Protein AF-0000000080326907 (afdb_homodimer)

pLDDT: mean 96.95, std 3.46, range [77.69, 98.94]

Nearest PDB structures (foldseek):
  8es5-assembly1_B  TM=8.883E-01  e=3.184E-07  Pseudomonas aeruginosa PA14
  3pu2-assembly8_H  TM=7.107E-01  e=4.747E-05  Cereibacter sphaeroides 2.4.1
  3pu2-assembly4_D  TM=6.943E-01  e=6.025E-05  Cereibacter sphaeroides 2.4.1
  2lgh-assembly1_A  TM=6.548E-01  e=5.676E-05  Aeromonas hydrophila subsp. hydrophila ATCC 7966
  2l8o-assembly1_A  TM=6.438E-01  e=2.616E-05  Cytophaga hutchinsonii ATCC 33406

Sequence (328 aa):
MKNFDWTGFKKKIAVKAPPATIYAAWTKAEELEKWFLAEVKFLDQNNNLISKQAPAATGYSYEWKWYIYEDIMPGKITDANGKDFFQFTFEGECVVDVKLTMKGDYTVVELTQQNIPTDDNSKQFIRLGCASGWSFYLVNLKSVYEGGLDLRNKDEQLQLMINNMKNFDWTGFKKKIAVKAPPATIYAAWTKAEELEKWFLAEVKFLDQNNNLISKQAPAATGYSYEWKWYIYEDIMPGKITDANGKDFFQFTFEGECVVDVKLTMKGDYTVVELTQQNIPTDDNSKQFIRLGCASGWSFYLVNLKSVYEGGLDLRNKDEQLQLMINN

Radius of gyration: 20.57 Å; Cα contacts (8 Å, |Δi|>4): 738; chains: 2; bounding box: 41×60×44 Å

Solvent-accessible surface area (backbone atoms only — not comparable to full-atom values): 17203 Å² total; per-residue (Å²): 101,93,90,61,69,57,38,45,52,75,47,33,45,73,26,67,45,56,52,66,59,56,41,40,37,74,32,12,33,60,43,28,38,60,43,73,30,63,41,59,44,43,21,42,85,84,66,43,77,53,59,46,83,44,65,60,42,56,60,16,34,35,42,38,28,44,73,88,44,89,63,71,44,73,42,37,28,72,38,42,74,85,56,44,42,41,27,29,46,42,89,77,77,14,39,36,40,39,39,54,42,80,54,91,74,22,20,34,41,37,37,34,42,33,64,41,54,78,50,50,66,34,36,53,57,43,48,50,36,44,52,50,47,51,52,43,39,53,51,27,41,35,36,32,68,66,71,64,47,68,71,63,54,73,58,81,86,50,72,90,39,68,45,99,98,92,90,60,66,54,38,45,53,78,48,33,46,73,26,68,44,56,52,64,59,55,41,40,36,73,33,12,33,62,44,27,39,60,44,72,30,63,40,57,44,42,20,41,85,86,66,42,78,52,59,45,84,44,66,61,43,55,61,17,33,34,43,38,28,45,72,87,45,89,63,71,46,73,42,36,29,72,37,41,74,85,57,44,43,41,29,29,46,42,89,78,78,14,39,36,40,39,37,54,44,81,54,91,74,22,19,33,42,37,38,35,40,33,64,40,55,79,49,50,65,35,36,53,57,41,48,50,36,44,52,50,46,50,52,44,39,53,51,26,41,35,34,32,69,67,71,63,48,69,70,64,56,71,56,80,85,52,74,89,39,67,44,97

Structure (mmCIF, N/CA/C/O backbone):
data_AF-0000000080326907-model_v1
#
loop_
_entity.id
_entity.type
_entity.pdbx_description
1 polymer 'Activator of Hsp90 ATPase homologue 1/2-like C-terminal domain-containing protein'
#
loop_
_atom_site.group_PDB
_atom_site.id
_atom_site.type_symbol
_atom_site.label_atom_id
_atom_site.label_alt_id
_atom_site.label_comp_id
_atom_site.label_asym_id
_atom_site.label_entity_id
_atom_site.label_seq_id
_atom_site.pdbx_PDB_ins_code
_atom_site.Cartn_x
_atom_site.Cartn_y
_atom_site.Cartn_z
_atom_site.occupancy
_atom_site.B_iso_or_equiv
_atom_site.auth_seq_id
_atom_site.auth_comp_id
_atom_site.auth_asym_id
_atom_site.auth_atom_id
_atom_site.pdbx_PDB_model_num
ATOM 1 N N . MET A 1 1 ? 23.391 2.479 1.037 1 84.44 1 MET A N 1
ATOM 2 C CA . MET A 1 1 ? 22.656 1.807 2.107 1 84.44 1 MET A CA 1
ATOM 3 C C . MET A 1 1 ? 23.297 0.466 2.445 1 84.44 1 MET A C 1
ATOM 5 O O . MET A 1 1 ? 23.062 -0.532 1.765 1 84.44 1 MET A O 1
ATOM 9 N N . LYS A 1 2 ? 24.203 0.389 3.389 1 77.69 2 LYS A N 1
ATOM 10 C CA . LYS A 1 2 ? 25.141 -0.701 3.643 1 77.69 2 LYS A CA 1
ATOM 11 C C . LYS A 1 2 ? 24.422 -1.962 4.094 1 77.69 2 LYS A C 1
ATOM 13 O O . LYS A 1 2 ? 24.781 -3.07 3.691 1 77.69 2 LYS A O 1
ATOM 18 N N . ASN A 1 3 ? 23.25 -1.964 4.812 1 88.06 3 ASN A N 1
ATOM 19 C CA . ASN A 1 3 ? 22.609 -3.152 5.355 1 88.06 3 ASN A CA 1
ATOM 20 C C . ASN A 1 3 ? 21.234 -3.377 4.734 1 88.06 3 ASN A C 1
ATOM 22 O O . ASN A 1 3 ? 20.406 -4.113 5.281 1 88.06 3 ASN A O 1
ATOM 26 N N . PHE A 1 4 ? 21.156 -2.875 3.525 1 95 4 PHE A N 1
ATOM 27 C CA . PHE A 1 4 ? 19.891 -3.035 2.822 1 95 4 PHE A CA 1
ATOM 28 C C . PHE A 1 4 ? 19.938 -4.219 1.863 1 95 4 PHE A C 1
ATOM 30 O O . PHE A 1 4 ? 20.859 -4.32 1.052 1 95 4 PHE A O 1
ATOM 37 N N . ASP A 1 5 ? 19.062 -5.172 1.957 1 97.31 5 ASP A N 1
ATOM 38 C CA . ASP A 1 5 ? 19.047 -6.352 1.098 1 97.31 5 ASP A CA 1
ATOM 39 C C . ASP A 1 5 ? 18.484 -6.02 -0.279 1 97.31 5 ASP A C 1
ATOM 41 O O . ASP A 1 5 ? 17.266 -5.848 -0.428 1 97.31 5 ASP A O 1
ATOM 45 N N . TRP A 1 6 ? 19.266 -6.023 -1.255 1 97.56 6 TRP A N 1
ATOM 46 C CA . TRP A 1 6 ? 18.859 -5.648 -2.605 1 97.56 6 TRP A CA 1
ATOM 47 C C . TRP A 1 6 ? 18.406 -6.875 -3.398 1 97.56 6 TRP A C 1
ATOM 49 O O . TRP A 1 6 ? 17.953 -6.754 -4.539 1 97.56 6 TRP A O 1
ATOM 59 N N . THR A 1 7 ? 18.484 -8.062 -2.775 1 98.19 7 THR A N 1
ATOM 60 C CA . THR A 1 7 ? 18.266 -9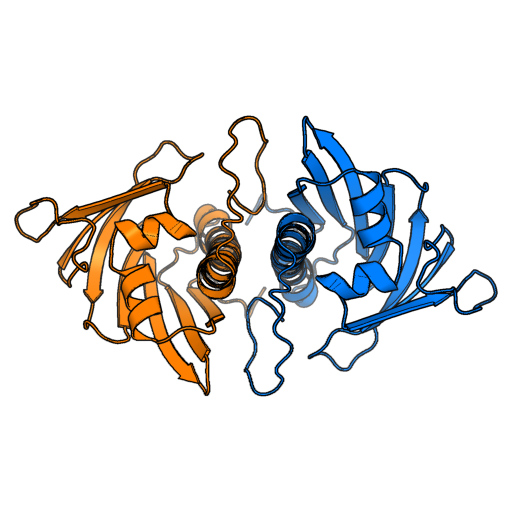.281 -3.547 1 98.19 7 THR A CA 1
ATOM 61 C C . THR A 1 7 ? 16.922 -9.914 -3.189 1 98.19 7 THR A C 1
ATOM 63 O O . THR A 1 7 ? 16.562 -10.953 -3.742 1 98.19 7 THR A O 1
ATOM 66 N N . GLY A 1 8 ? 16.219 -9.32 -2.256 1 98.44 8 GLY A N 1
ATOM 67 C CA . GLY A 1 8 ? 14.93 -9.852 -1.854 1 98.44 8 GLY A CA 1
ATOM 68 C C . GLY A 1 8 ? 14.227 -8.992 -0.821 1 98.44 8 GLY A C 1
ATOM 69 O O . GLY A 1 8 ? 14.773 -8 -0.351 1 98.44 8 GLY A O 1
ATOM 70 N N . PHE A 1 9 ? 13.031 -9.297 -0.527 1 98.5 9 PHE A N 1
ATOM 71 C CA . PHE A 1 9 ? 12.258 -8.648 0.526 1 98.5 9 PHE A CA 1
ATOM 72 C C . PHE A 1 9 ? 11.133 -9.562 1.008 1 98.5 9 PHE A C 1
ATOM 74 O O . PHE A 1 9 ? 10.812 -10.562 0.358 1 98.5 9 PHE A O 1
ATOM 81 N N . LYS A 1 10 ? 10.664 -9.227 2.129 1 98.25 10 LYS A N 1
ATOM 82 C CA . LYS A 1 10 ? 9.539 -9.922 2.748 1 98.25 10 LYS A CA 1
ATOM 83 C C . LYS A 1 10 ? 8.43 -8.953 3.121 1 98.25 10 LYS A C 1
ATOM 85 O O . LYS A 1 10 ? 8.695 -7.855 3.617 1 98.25 10 LYS A O 1
ATOM 90 N N . LYS A 1 11 ? 7.168 -9.344 2.854 1 98.19 11 LYS A N 1
ATOM 91 C CA . LYS A 1 11 ? 5.969 -8.609 3.244 1 98.19 11 LYS A CA 1
ATOM 92 C C . LYS A 1 11 ? 5.008 -9.508 4.023 1 98.19 11 LYS A C 1
ATOM 94 O O . LYS A 1 11 ? 4.891 -10.695 3.736 1 98.19 11 LYS A O 1
ATOM 99 N N . LYS A 1 12 ? 4.32 -8.922 4.98 1 98 12 LYS A N 1
ATOM 100 C CA . LYS A 1 12 ? 3.33 -9.664 5.75 1 98 12 LYS A CA 1
ATOM 101 C C . LYS A 1 12 ? 2.047 -8.852 5.926 1 98 12 LYS A C 1
ATOM 103 O O . LYS A 1 12 ? 2.098 -7.641 6.148 1 98 12 LYS A O 1
ATOM 108 N N . ILE A 1 13 ? 0.938 -9.562 5.883 1 98.56 13 ILE A N 1
ATOM 109 C CA . ILE A 1 13 ? -0.352 -8.953 6.195 1 98.56 13 ILE A CA 1
ATOM 110 C C . ILE A 1 13 ? -1.285 -10 6.797 1 98.56 13 ILE A C 1
ATOM 112 O O . ILE A 1 13 ? -1.205 -11.188 6.449 1 98.56 13 ILE A O 1
ATOM 116 N N . ALA A 1 14 ? -2.117 -9.57 7.68 1 98.38 14 ALA A N 1
ATOM 117 C CA . ALA A 1 14 ? -3.133 -10.445 8.273 1 98.38 14 ALA A CA 1
ATOM 118 C C . ALA A 1 14 ? -4.504 -10.188 7.648 1 98.38 14 ALA A C 1
ATOM 120 O O . ALA A 1 14 ? -4.949 -9.039 7.566 1 98.38 14 ALA A O 1
ATOM 121 N N . VAL A 1 15 ? -5.152 -11.25 7.23 1 98.62 15 VAL A N 1
ATOM 122 C CA . VAL A 1 15 ? -6.473 -11.164 6.617 1 98.62 15 VAL A CA 1
ATOM 123 C C . VAL A 1 15 ? -7.469 -12 7.418 1 98.62 15 VAL A C 1
ATOM 125 O O . VAL A 1 15 ? -7.207 -13.172 7.719 1 98.62 15 VAL A O 1
ATOM 128 N N . LYS A 1 16 ? -8.578 -11.406 7.773 1 98 16 LYS A N 1
ATOM 129 C CA . LYS A 1 16 ? -9.625 -12.141 8.47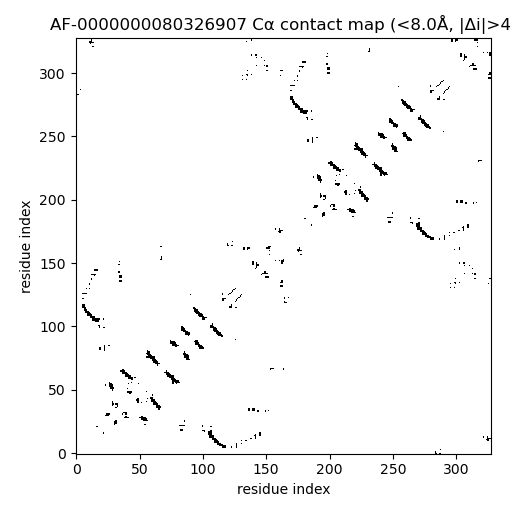7 1 98 16 LYS A CA 1
ATOM 130 C C . LYS A 1 16 ? -10.398 -13.047 7.523 1 98 16 LYS A C 1
ATOM 132 O O . LYS A 1 16 ? -11.508 -12.719 7.098 1 98 16 LYS A O 1
ATOM 137 N N . ALA A 1 17 ? -9.859 -14.164 7.223 1 98.19 17 ALA A N 1
ATOM 138 C CA . ALA A 1 17 ? -10.414 -15.211 6.363 1 98.19 17 ALA A CA 1
ATOM 139 C C . ALA A 1 17 ? -9.711 -16.547 6.59 1 98.19 17 ALA A C 1
ATOM 141 O O . ALA A 1 17 ? -8.539 -16.578 6.996 1 98.19 17 ALA A O 1
ATOM 142 N N . PRO A 1 18 ? -10.367 -17.656 6.363 1 97.56 18 PRO A N 1
ATOM 143 C CA . PRO A 1 18 ? -9.727 -18.953 6.543 1 97.56 18 PRO A CA 1
ATOM 144 C C . PRO A 1 18 ? -8.555 -19.172 5.586 1 97.56 18 PRO A C 1
ATOM 146 O O . PRO A 1 18 ? -8.57 -18.672 4.457 1 97.56 18 PRO A O 1
ATOM 149 N N . PRO A 1 19 ? -7.586 -19.906 6.062 1 97.94 19 PRO A N 1
ATOM 150 C CA . PRO A 1 19 ? -6.422 -20.156 5.211 1 97.94 19 PRO A CA 1
ATOM 151 C C . PRO A 1 19 ? -6.797 -20.75 3.861 1 97.94 19 PRO A C 1
ATOM 153 O O . PRO A 1 19 ? -6.188 -20.422 2.84 1 97.94 19 PRO A O 1
ATOM 156 N N . ALA A 1 20 ? -7.812 -21.609 3.85 1 98.12 20 ALA A N 1
ATOM 157 C CA . ALA A 1 20 ? -8.227 -22.25 2.598 1 98.12 20 ALA A CA 1
ATOM 158 C C . ALA A 1 20 ? -8.742 -21.203 1.604 1 98.12 20 ALA A C 1
ATOM 160 O O . ALA A 1 20 ? -8.5 -21.312 0.399 1 98.12 20 ALA A O 1
ATOM 161 N N . THR A 1 21 ? -9.438 -20.25 2.107 1 98.62 21 THR A N 1
ATOM 162 C CA . THR A 1 21 ? -9.945 -19.156 1.277 1 98.62 21 THR A CA 1
ATOM 163 C C . THR A 1 21 ? -8.797 -18.359 0.684 1 98.62 21 THR A C 1
ATOM 165 O O . THR A 1 21 ? -8.789 -18.062 -0.513 1 98.62 21 THR A O 1
ATOM 168 N N . ILE A 1 22 ? -7.801 -18.047 1.497 1 98.88 22 ILE A N 1
ATOM 169 C CA . ILE A 1 22 ? -6.676 -17.219 1.049 1 98.88 22 ILE A CA 1
ATOM 170 C C . ILE A 1 22 ? -5.789 -18.047 0.113 1 98.88 22 ILE A C 1
ATOM 172 O O . ILE A 1 22 ? -5.23 -17.5 -0.848 1 98.88 22 ILE A O 1
ATOM 176 N N . TYR A 1 23 ? -5.645 -19.312 0.383 1 98.88 23 TYR A N 1
ATOM 177 C CA . TYR A 1 23 ? -4.922 -20.172 -0.552 1 98.88 23 TYR A CA 1
ATOM 178 C C . TYR A 1 23 ? -5.586 -20.156 -1.924 1 98.88 23 TYR A C 1
ATOM 180 O O . TYR A 1 23 ? -4.91 -20.031 -2.947 1 98.88 23 TYR A O 1
ATOM 188 N N . ALA A 1 24 ? -6.875 -20.297 -1.944 1 98.81 24 ALA A N 1
ATOM 189 C CA . ALA A 1 24 ? -7.629 -20.234 -3.195 1 98.81 24 ALA A CA 1
ATOM 190 C C . ALA A 1 24 ? -7.441 -18.891 -3.885 1 98.81 24 ALA A C 1
ATOM 192 O O . ALA A 1 24 ? -7.359 -18.812 -5.113 1 98.81 24 ALA A O 1
ATOM 193 N N . ALA A 1 25 ? -7.355 -17.828 -3.088 1 98.94 25 ALA A N 1
ATOM 194 C CA . ALA A 1 25 ? -7.16 -16.484 -3.619 1 98.94 25 ALA A CA 1
ATOM 195 C C . ALA A 1 25 ? -5.902 -16.406 -4.48 1 98.94 25 ALA A C 1
ATOM 197 O O . ALA A 1 25 ? -5.828 -15.617 -5.422 1 98.94 25 ALA A O 1
ATOM 198 N N . TRP A 1 26 ? -4.91 -17.281 -4.199 1 98.88 26 TRP A N 1
ATOM 199 C CA . TRP A 1 26 ? -3.625 -17.266 -4.891 1 98.88 26 TRP A CA 1
ATOM 200 C C . TRP A 1 26 ? -3.592 -18.281 -6.02 1 98.88 26 TRP A C 1
ATOM 202 O O . TRP A 1 26 ? -2.795 -18.156 -6.957 1 98.88 26 TRP A O 1
ATOM 212 N N . THR A 1 27 ? -4.488 -19.281 -5.945 1 98.88 27 THR A N 1
ATOM 213 C CA . THR A 1 27 ? -4.203 -20.438 -6.781 1 98.88 27 THR A CA 1
ATOM 214 C C . THR A 1 27 ? -5.305 -20.641 -7.816 1 98.88 27 THR A C 1
ATOM 216 O O . THR A 1 27 ? -5.141 -21.406 -8.766 1 98.88 27 THR A O 1
ATOM 219 N N . LYS A 1 28 ? -6.43 -20 -7.633 1 98.88 28 LYS A N 1
ATOM 220 C CA . LYS A 1 28 ? -7.504 -20.078 -8.617 1 98.88 28 LYS A CA 1
ATOM 221 C C . LYS A 1 28 ? -7.586 -18.812 -9.453 1 98.88 28 LYS A C 1
ATOM 223 O O . LYS A 1 28 ? -7.574 -17.703 -8.914 1 98.88 28 LYS A O 1
ATOM 228 N N . ALA A 1 29 ? -7.711 -19 -10.719 1 98.88 29 ALA A N 1
ATOM 229 C CA . ALA A 1 29 ? -7.723 -17.875 -11.641 1 98.88 29 ALA A CA 1
ATOM 230 C C . ALA A 1 29 ? -8.859 -16.906 -11.32 1 98.88 29 ALA A C 1
ATOM 232 O O . ALA A 1 29 ? -8.648 -15.695 -11.25 1 98.88 29 ALA A O 1
ATOM 233 N N . GLU A 1 30 ? -10.07 -17.438 -11.07 1 98.81 30 GLU A N 1
ATOM 234 C CA . GLU A 1 30 ? -11.227 -16.594 -10.805 1 98.81 30 GLU A CA 1
ATOM 235 C C . GLU A 1 30 ? -11.031 -15.773 -9.523 1 98.81 30 GLU A C 1
ATOM 237 O O . GLU A 1 30 ? -11.508 -14.641 -9.43 1 98.81 30 GLU A O 1
ATOM 242 N N . GLU A 1 31 ? -10.32 -16.359 -8.547 1 98.81 31 GLU A N 1
ATOM 243 C CA . GLU A 1 31 ? -10.07 -15.656 -7.285 1 98.81 31 GLU A CA 1
ATOM 244 C C . GLU A 1 31 ? -8.953 -14.633 -7.434 1 98.81 31 GLU A C 1
ATOM 246 O O . GLU A 1 31 ? -9.062 -13.508 -6.93 1 98.81 31 GLU A O 1
ATOM 251 N N . LEU A 1 32 ? -7.867 -15 -8.141 1 98.81 32 LEU A N 1
ATOM 252 C CA . LEU A 1 32 ? -6.75 -14.094 -8.383 1 98.81 32 LEU A CA 1
ATOM 253 C C . LEU A 1 32 ? -7.215 -12.836 -9.102 1 98.81 32 LEU A C 1
ATOM 255 O O . LEU A 1 32 ? -6.715 -11.742 -8.836 1 98.81 32 LEU A O 1
ATOM 259 N N . GLU A 1 33 ? -8.172 -12.961 -9.938 1 98.69 33 GLU A N 1
ATOM 260 C CA . GLU A 1 33 ? -8.688 -11.852 -10.734 1 98.69 33 GLU A CA 1
ATOM 261 C C . GLU A 1 33 ? -9.508 -10.891 -9.883 1 98.69 33 GLU A C 1
ATOM 263 O O . GLU A 1 33 ? -9.789 -9.766 -10.305 1 98.69 33 GLU A O 1
ATOM 268 N N . LYS A 1 34 ? -9.891 -11.289 -8.68 1 98.56 34 LYS A N 1
ATOM 269 C CA . LYS A 1 34 ? -10.703 -10.438 -7.812 1 98.56 34 LYS A CA 1
ATOM 270 C C . LYS A 1 34 ? -9.859 -9.359 -7.145 1 98.56 34 LYS A C 1
ATOM 272 O O . LYS A 1 34 ? -10.367 -8.305 -6.762 1 98.56 34 LYS A O 1
ATOM 277 N N . TRP A 1 35 ? -8.586 -9.656 -7.051 1 98.75 35 TRP A N 1
ATOM 278 C CA . TRP A 1 35 ? -7.852 -8.742 -6.176 1 98.75 35 TRP A CA 1
ATOM 279 C C . TRP A 1 35 ? -6.496 -8.391 -6.777 1 98.75 35 TRP A C 1
ATOM 281 O O . TRP A 1 35 ? -5.84 -7.441 -6.336 1 98.75 35 TRP A O 1
ATOM 291 N N . PHE A 1 36 ? -5.949 -9.055 -7.77 1 98.5 36 PHE A N 1
ATOM 292 C CA . PHE A 1 36 ? -4.582 -8.883 -8.242 1 98.5 36 PHE A CA 1
ATOM 293 C C . PHE A 1 36 ? -4.559 -8.578 -9.734 1 98.5 36 PHE A C 1
ATOM 295 O O . PHE A 1 36 ? -4.254 -7.453 -10.141 1 98.5 36 PHE A O 1
ATOM 302 N N . LEU A 1 37 ? -5.137 -9.445 -10.555 1 98.19 37 LEU A N 1
ATOM 303 C CA . LEU A 1 37 ? -4.926 -9.406 -11.992 1 98.19 37 LEU A CA 1
ATOM 304 C C . LEU A 1 37 ? -6.23 -9.109 -12.727 1 98.19 37 LEU A C 1
ATOM 306 O O . LEU A 1 37 ? -7.312 -9.328 -12.18 1 98.19 37 LEU A O 1
ATOM 310 N N . ALA A 1 38 ? -6.062 -8.609 -13.945 1 97.44 38 ALA A N 1
ATOM 311 C CA . ALA A 1 38 ? -7.207 -8.453 -14.844 1 97.44 38 ALA A CA 1
ATOM 312 C C . ALA A 1 38 ? -7.59 -9.781 -15.484 1 97.44 38 ALA A C 1
ATOM 314 O O . ALA A 1 38 ? -8.773 -10.086 -15.633 1 97.44 38 ALA A O 1
ATOM 315 N N . GLU A 1 39 ? -6.559 -10.547 -15.867 1 98 39 GLU A N 1
ATOM 316 C CA . GLU A 1 39 ? -6.762 -11.852 -16.5 1 98 39 GLU A CA 1
ATOM 317 C C . GLU A 1 39 ? -5.699 -12.852 -16.047 1 98 39 GLU A C 1
ATOM 319 O O . GLU A 1 39 ? -4.512 -12.523 -16.016 1 98 39 GLU A O 1
ATOM 324 N N . VAL A 1 40 ? -6.176 -14.07 -15.766 1 98.62 40 VAL A N 1
ATOM 325 C CA . VAL A 1 40 ? -5.277 -15.133 -15.328 1 98.62 40 VAL A CA 1
ATOM 326 C C . VAL A 1 40 ? -5.535 -16.391 -16.156 1 98.62 40 VAL A C 1
ATOM 328 O O . VAL A 1 40 ? -6.684 -16.812 -16.297 1 98.62 40 VAL A O 1
ATOM 331 N N . LYS A 1 41 ? -4.527 -16.891 -16.688 1 98.69 41 LYS A N 1
ATOM 332 C CA . LYS A 1 41 ? -4.555 -18.234 -17.281 1 98.69 41 LYS A CA 1
ATOM 333 C C . LYS A 1 41 ? -3.527 -19.141 -16.625 1 98.69 41 LYS A C 1
ATOM 335 O O . LYS A 1 41 ? -2.361 -18.766 -16.469 1 98.69 41 LYS A O 1
ATOM 340 N N . PHE A 1 42 ? -3.941 -20.234 -16.219 1 98.88 42 PHE A N 1
ATOM 341 C CA . PHE A 1 42 ? -3.061 -21.328 -15.82 1 98.88 42 PHE A CA 1
ATOM 342 C C . PHE A 1 42 ? -3.115 -22.469 -16.844 1 98.88 42 PHE A C 1
ATOM 344 O O . PHE A 1 42 ? -4.191 -22.812 -17.328 1 98.88 42 PHE A O 1
ATOM 351 N N . LEU A 1 43 ? -2.012 -22.938 -17.188 1 98.75 43 LEU A N 1
ATOM 352 C CA . LEU A 1 43 ? -1.901 -24.062 -18.109 1 98.75 43 LEU A CA 1
ATOM 353 C C . LEU A 1 43 ? -1.23 -25.25 -17.438 1 98.75 43 LEU A C 1
ATOM 355 O O . LEU A 1 43 ? -0.245 -25.094 -16.719 1 98.75 43 LEU A O 1
ATOM 359 N N . ASP A 1 44 ? -1.745 -26.406 -17.672 1 98.44 44 ASP A N 1
ATOM 360 C CA . ASP A 1 44 ? -1.134 -27.594 -17.078 1 98.44 44 ASP A CA 1
ATOM 361 C C . ASP A 1 44 ? 0.138 -27.984 -17.828 1 98.44 44 ASP A C 1
ATOM 363 O O . ASP A 1 44 ? 0.615 -27.234 -18.688 1 98.44 44 ASP A O 1
ATOM 367 N N . GLN A 1 45 ? 0.716 -29.094 -17.453 1 96.81 45 GLN A N 1
ATOM 368 C CA . GLN A 1 45 ? 1.997 -29.516 -18.016 1 96.81 45 GLN A CA 1
ATOM 369 C C . GLN A 1 45 ? 1.879 -29.828 -19.5 1 96.81 45 GLN A C 1
ATOM 371 O O . GLN A 1 45 ? 2.883 -29.844 -20.219 1 96.81 45 GLN A O 1
ATOM 376 N N . ASN A 1 46 ? 0.661 -30.141 -20 1 97.56 46 ASN A N 1
ATOM 377 C CA . ASN A 1 46 ? 0.413 -30.391 -21.406 1 97.56 46 ASN A CA 1
ATOM 378 C C . ASN A 1 46 ? -0.054 -29.125 -22.141 1 97.56 46 ASN A C 1
ATOM 380 O O . ASN A 1 46 ? -0.565 -29.203 -23.25 1 97.56 46 ASN A O 1
ATOM 384 N N . ASN A 1 47 ? 0.012 -28 -21.422 1 97.19 47 ASN A N 1
ATOM 385 C CA . ASN A 1 47 ? -0.332 -26.688 -21.953 1 97.19 47 ASN A CA 1
ATOM 386 C C . ASN A 1 47 ? -1.835 -26.547 -22.172 1 97.19 47 ASN A C 1
ATOM 388 O O . ASN A 1 47 ? -2.27 -25.781 -23.047 1 97.19 47 ASN A O 1
ATOM 392 N N . ASN A 1 48 ? -2.555 -27.406 -21.469 1 98.31 48 ASN A N 1
ATOM 393 C CA . ASN A 1 48 ? -4.004 -27.234 -21.484 1 98.31 48 ASN A CA 1
ATOM 394 C C . ASN A 1 48 ? -4.453 -26.156 -20.5 1 98.31 48 ASN A C 1
ATOM 396 O O . ASN A 1 48 ? -3.938 -26.078 -19.375 1 98.31 48 ASN A O 1
ATOM 400 N N . LEU A 1 49 ? -5.359 -25.375 -20.984 1 98.56 49 LEU A N 1
ATOM 401 C CA . LEU A 1 49 ? -5.949 -24.359 -20.109 1 98.56 49 LEU A CA 1
ATOM 402 C C . LEU A 1 49 ? -6.73 -25.016 -18.969 1 98.56 49 LEU A C 1
ATOM 404 O O . LEU A 1 49 ? -7.543 -25.906 -19.203 1 98.56 49 LEU A O 1
ATOM 408 N N . ILE A 1 50 ? -6.488 -24.531 -17.828 1 97.5 50 ILE A N 1
ATOM 409 C CA . ILE A 1 50 ? -7.152 -25.047 -16.641 1 97.5 50 ILE A CA 1
ATOM 410 C C . ILE A 1 50 ? -8.398 -24.219 -16.344 1 97.5 50 ILE A C 1
ATOM 412 O O . ILE A 1 50 ? -8.422 -23 -16.578 1 97.5 50 ILE A O 1
ATOM 416 N N . SER A 1 51 ? -9.414 -24.938 -15.781 1 98.44 51 SER A N 1
ATOM 417 C CA . SER A 1 51 ? -10.609 -24.234 -15.352 1 98.44 51 SER A CA 1
ATOM 418 C C . SER A 1 51 ? -10.266 -23.125 -14.359 1 98.44 51 SER A C 1
ATOM 420 O O . SER A 1 51 ? -9.414 -23.312 -13.484 1 98.44 51 SER A O 1
ATOM 422 N N . LYS A 1 52 ? -11 -21.984 -14.445 1 98.5 52 LYS A N 1
ATOM 423 C CA . LYS A 1 52 ? -10.75 -20.859 -13.547 1 98.5 52 LYS A CA 1
ATOM 424 C C . LYS A 1 52 ? -11.078 -21.219 -12.102 1 98.5 52 LYS A C 1
ATOM 426 O O . LYS A 1 52 ? -10.648 -20.531 -11.172 1 98.5 52 LYS A O 1
ATOM 431 N N . GLN A 1 53 ? -11.828 -22.297 -11.883 1 98.5 53 GLN A N 1
ATOM 432 C CA . GLN A 1 53 ? -12.25 -22.719 -10.547 1 98.5 53 GLN A CA 1
ATOM 433 C C . GLN A 1 53 ? -11.281 -23.734 -9.953 1 98.5 53 GLN A C 1
ATOM 435 O O . GLN A 1 53 ? -11.336 -24.031 -8.758 1 98.5 53 GLN A O 1
ATOM 440 N N . ALA A 1 54 ? -10.43 -24.25 -10.781 1 98.31 54 ALA A N 1
ATOM 441 C CA . ALA A 1 54 ? -9.477 -25.25 -10.312 1 98.31 54 ALA A CA 1
ATOM 442 C C . ALA A 1 54 ? -8.172 -24.609 -9.859 1 98.31 54 ALA A C 1
ATOM 444 O O . ALA A 1 54 ? -7.691 -23.672 -10.492 1 98.31 54 ALA A O 1
ATOM 445 N N . PRO A 1 55 ? -7.645 -25.141 -8.844 1 98.56 55 PRO A N 1
ATOM 446 C CA . PRO A 1 55 ? -6.383 -24.562 -8.359 1 98.56 55 PRO A CA 1
ATOM 447 C C . PRO A 1 55 ? -5.195 -24.922 -9.25 1 98.56 55 PRO A C 1
ATOM 449 O O . PRO A 1 55 ? -5.141 -26.031 -9.805 1 98.56 55 PRO A O 1
ATOM 452 N N . ALA A 1 56 ? -4.309 -23.938 -9.422 1 98.62 56 ALA A N 1
ATOM 453 C CA . ALA A 1 56 ? -3.027 -24.219 -10.062 1 98.62 56 ALA A CA 1
ATOM 454 C C . ALA A 1 56 ? -2.24 -25.266 -9.273 1 98.62 56 ALA A C 1
ATOM 456 O O . ALA A 1 56 ? -2.418 -25.391 -8.055 1 98.62 56 ALA A O 1
ATOM 457 N N . ALA A 1 57 ? -1.375 -25.969 -9.961 1 98.5 57 ALA A N 1
ATOM 458 C CA . ALA A 1 57 ? -0.542 -26.984 -9.344 1 98.5 57 ALA A CA 1
ATOM 459 C C . ALA A 1 57 ? 0.922 -26.828 -9.742 1 98.5 57 ALA A C 1
ATOM 461 O O . ALA A 1 57 ? 1.235 -26.094 -10.688 1 98.5 57 ALA A O 1
ATOM 462 N N . THR A 1 58 ? 1.745 -27.5 -8.883 1 98.75 58 THR A N 1
ATOM 463 C CA . THR A 1 58 ? 3.172 -27.484 -9.188 1 98.75 58 THR A CA 1
ATOM 464 C C . THR A 1 58 ? 3.424 -27.906 -10.633 1 98.75 58 THR A C 1
ATOM 466 O O . THR A 1 58 ? 2.863 -28.891 -11.102 1 98.75 58 THR A O 1
ATOM 469 N N . GLY A 1 59 ? 4.215 -27.062 -11.328 1 98.44 59 GLY A N 1
ATOM 470 C CA . GLY A 1 59 ? 4.594 -27.406 -12.695 1 98.44 59 GLY A CA 1
ATOM 471 C C . GLY A 1 59 ? 3.748 -26.703 -13.742 1 98.44 59 GLY A C 1
ATOM 472 O O . GLY A 1 59 ? 4.094 -26.703 -14.922 1 98.44 59 GLY A O 1
ATOM 473 N N . TYR A 1 60 ? 2.6 -26.125 -13.336 1 98.75 60 TYR A N 1
ATOM 474 C CA . TYR A 1 60 ? 1.769 -25.375 -14.273 1 98.75 60 TYR A CA 1
ATOM 475 C C . TYR A 1 60 ? 2.48 -24.109 -14.742 1 98.75 60 TYR A C 1
ATOM 477 O O . TYR A 1 60 ? 3.395 -23.625 -14.078 1 98.75 60 TYR A O 1
ATOM 485 N N . SER A 1 61 ? 2.113 -23.656 -15.898 1 98.69 61 SER A N 1
ATOM 486 C CA . SER A 1 61 ? 2.514 -22.328 -16.359 1 98.69 61 SER A CA 1
ATOM 487 C C . SER A 1 61 ? 1.365 -21.328 -16.25 1 98.69 61 SER A C 1
ATOM 489 O O . SER A 1 61 ? 0.215 -21.734 -16.047 1 98.69 61 SER A O 1
ATOM 491 N N . TYR A 1 62 ? 1.762 -20.047 -16.25 1 98.75 62 TYR A N 1
ATOM 492 C CA . TYR A 1 62 ? 0.705 -19.047 -16.188 1 98.75 62 TYR A CA 1
ATOM 493 C C . TYR A 1 62 ? 0.947 -17.922 -17.203 1 98.75 62 TYR A C 1
ATOM 495 O O . TYR A 1 62 ? 2.078 -17.719 -17.641 1 98.75 62 TYR A O 1
ATOM 503 N N . GLU A 1 63 ? -0.085 -17.266 -17.609 1 98.38 63 GLU A N 1
ATOM 504 C CA . GLU A 1 63 ? -0.145 -15.984 -18.312 1 98.38 63 GLU A CA 1
ATOM 505 C C . GLU A 1 63 ? -0.993 -14.969 -17.547 1 98.38 63 GLU A C 1
ATOM 507 O O . GLU A 1 63 ? -2.201 -15.156 -17.391 1 98.38 63 GLU A O 1
ATOM 512 N N . TRP A 1 64 ? -0.327 -13.938 -17.078 1 98.25 64 TRP A N 1
ATOM 513 C CA . TRP A 1 64 ? -1.004 -12.945 -16.25 1 98.25 64 TRP A CA 1
ATOM 514 C C . TRP A 1 64 ? -1.021 -11.578 -16.922 1 98.25 64 TRP A C 1
ATOM 516 O O . TRP A 1 64 ? -0.038 -11.18 -17.547 1 98.25 64 TRP A O 1
ATOM 526 N N . LYS A 1 65 ? -2.141 -10.891 -16.766 1 97.12 65 LYS A N 1
ATOM 527 C CA . LYS A 1 65 ? -2.314 -9.547 -17.312 1 97.12 65 LYS A CA 1
ATOM 528 C C . LYS A 1 65 ? -2.926 -8.602 -16.281 1 97.12 65 LYS A C 1
ATOM 530 O O . LYS A 1 65 ? -3.869 -8.969 -15.578 1 97.12 65 LYS A O 1
ATOM 535 N N . TRP A 1 66 ? -2.393 -7.406 -16.266 1 95.69 66 TRP A N 1
ATOM 536 C CA . TRP A 1 66 ? -2.945 -6.371 -15.398 1 95.69 66 TRP A CA 1
ATOM 537 C C . TRP A 1 66 ? -3.809 -5.398 -16.188 1 95.69 66 TRP A C 1
ATOM 539 O O . TRP A 1 66 ? -3.758 -5.383 -17.422 1 95.69 66 TRP A O 1
ATOM 549 N N . TYR A 1 67 ? -4.777 -4.613 -15.664 1 91.88 67 TYR A N 1
ATOM 550 C CA . TYR A 1 67 ? -5.703 -3.693 -16.328 1 91.88 67 TYR A CA 1
ATOM 551 C C . TYR A 1 67 ? -4.949 -2.635 -17.109 1 91.88 67 TYR A C 1
ATOM 553 O O . TYR A 1 67 ? -5.316 -2.326 -18.25 1 91.88 67 TYR A O 1
ATOM 561 N N . ILE A 1 68 ? -3.945 -2.008 -16.656 1 87.19 68 ILE A N 1
ATOM 562 C CA . ILE A 1 68 ? -3.354 -0.81 -17.234 1 87.19 68 ILE A CA 1
ATOM 563 C C . ILE A 1 68 ? -1.984 -1.144 -17.828 1 87.19 68 ILE A C 1
ATOM 565 O O . ILE A 1 68 ? -1.26 -0.252 -18.266 1 87.19 68 ILE A O 1
ATOM 569 N N . TYR A 1 69 ? -1.685 -2.371 -17.844 1 86.88 69 TYR A N 1
ATOM 570 C CA . TYR A 1 69 ? -0.449 -2.832 -18.469 1 86.88 69 TYR A CA 1
ATOM 571 C C . TYR A 1 69 ? -0.741 -3.795 -19.609 1 86.88 69 TYR A C 1
ATOM 573 O O . TYR A 1 69 ? -1.506 -4.75 -19.453 1 86.88 69 TYR A O 1
ATOM 581 N N . GLU A 1 70 ? -0.187 -3.6 -20.766 1 86.44 70 GLU A N 1
ATOM 582 C CA . GLU A 1 70 ? -0.543 -4.336 -21.969 1 86.44 70 GLU A CA 1
ATOM 583 C C . GLU A 1 70 ? 0.178 -5.68 -22.031 1 86.44 70 GLU A C 1
ATOM 585 O O . GLU A 1 70 ? -0.35 -6.648 -22.578 1 86.44 70 GLU A O 1
ATOM 590 N N . ASP A 1 71 ? 1.241 -5.781 -21.484 1 92.75 71 ASP A N 1
ATOM 591 C CA . ASP A 1 71 ? 2.078 -6.965 -21.656 1 92.75 71 ASP A CA 1
ATOM 592 C C . ASP A 1 71 ? 1.567 -8.125 -20.797 1 92.75 71 ASP A C 1
ATOM 594 O O . ASP A 1 71 ? 1.115 -7.922 -19.672 1 92.75 71 ASP A O 1
ATOM 598 N N . ILE A 1 72 ? 1.595 -9.211 -21.422 1 96.31 72 ILE A N 1
ATOM 599 C CA . ILE A 1 72 ? 1.304 -10.453 -20.703 1 96.31 72 ILE A CA 1
ATOM 600 C C . ILE A 1 72 ? 2.572 -10.969 -20.031 1 96.31 72 ILE A C 1
ATOM 602 O O . ILE A 1 72 ? 3.645 -10.984 -20.641 1 96.31 72 ILE A O 1
ATOM 606 N N . MET A 1 73 ? 2.432 -11.414 -18.828 1 96.94 73 MET A N 1
ATOM 607 C CA . MET A 1 73 ? 3.562 -11.992 -18.094 1 96.94 73 MET A CA 1
ATOM 608 C C . MET A 1 73 ? 3.459 -13.508 -18.047 1 96.94 73 MET A C 1
ATOM 610 O O . MET A 1 73 ? 2.527 -14.055 -17.453 1 96.94 73 MET A O 1
ATOM 614 N N . PRO A 1 74 ? 4.375 -14.117 -18.672 1 97.81 74 PRO A N 1
ATOM 615 C CA . PRO A 1 74 ? 4.438 -15.57 -18.547 1 97.81 74 PRO A CA 1
ATOM 616 C C . PRO A 1 74 ? 5.266 -16.016 -17.344 1 97.81 74 PRO A C 1
ATOM 618 O O . PRO A 1 74 ? 6.152 -15.289 -16.891 1 97.81 74 PRO A O 1
ATOM 621 N N . GLY A 1 75 ? 4.957 -17.188 -16.797 1 98.31 75 GLY A N 1
ATOM 622 C CA . GLY A 1 75 ? 5.734 -17.766 -15.703 1 98.31 75 GLY A CA 1
ATOM 623 C C . GLY A 1 75 ? 5.309 -19.172 -15.352 1 98.31 75 GLY A C 1
ATOM 624 O O . GLY A 1 75 ? 4.605 -19.828 -16.125 1 98.31 75 GLY A O 1
ATOM 625 N N . LYS A 1 76 ? 5.863 -19.625 -14.242 1 98.44 76 LYS A N 1
ATOM 626 C CA . LYS A 1 76 ? 5.625 -21 -13.82 1 98.44 76 LYS A CA 1
ATOM 627 C C . LYS A 1 76 ? 5.289 -21.078 -12.336 1 98.44 76 LYS A C 1
ATOM 629 O O . LYS A 1 76 ? 5.812 -20.297 -11.539 1 98.44 76 LYS A O 1
ATOM 634 N N . ILE A 1 77 ? 4.418 -22 -12.055 1 98.81 77 ILE A N 1
ATOM 635 C CA . ILE A 1 77 ? 4.191 -22.375 -10.664 1 98.81 77 ILE A CA 1
ATOM 636 C C . ILE A 1 77 ? 5.223 -23.422 -10.234 1 98.81 77 ILE A C 1
ATOM 638 O O . ILE A 1 77 ? 5.219 -24.547 -10.742 1 98.81 77 ILE A O 1
ATOM 642 N N . THR A 1 78 ? 6.062 -23.078 -9.32 1 98.75 78 THR A N 1
ATOM 643 C CA . THR A 1 78 ? 7.188 -23.953 -8.992 1 98.75 78 THR A CA 1
ATOM 644 C C . THR A 1 78 ? 6.855 -24.828 -7.789 1 98.75 78 THR A C 1
ATOM 646 O O . THR A 1 78 ? 7.441 -25.891 -7.613 1 98.75 78 THR A O 1
ATOM 649 N N . ASP A 1 79 ? 5.945 -24.406 -6.918 1 98.81 79 ASP A N 1
ATOM 650 C CA . ASP A 1 79 ? 5.496 -25.203 -5.785 1 98.81 79 ASP A CA 1
ATOM 651 C C . ASP A 1 79 ? 4.09 -24.812 -5.348 1 98.81 79 ASP A C 1
ATOM 653 O O . ASP A 1 79 ? 3.826 -23.641 -5.074 1 98.81 79 ASP A O 1
ATOM 657 N N . ALA A 1 80 ? 3.207 -25.656 -5.32 1 98.81 80 ALA A N 1
ATOM 658 C CA . ALA A 1 80 ? 1.846 -25.547 -4.805 1 98.81 80 ALA A CA 1
ATOM 659 C C . ALA A 1 80 ? 1.469 -26.766 -3.98 1 98.81 80 ALA A C 1
ATOM 661 O O . ALA A 1 80 ? 1.184 -27.844 -4.535 1 98.81 80 ALA A O 1
ATOM 662 N N . ASN A 1 81 ? 1.365 -26.641 -2.654 1 98.56 81 ASN A N 1
ATOM 663 C CA . ASN A 1 81 ? 1.188 -27.844 -1.834 1 98.56 81 ASN A CA 1
ATOM 664 C C . ASN A 1 81 ? -0.284 -28.094 -1.525 1 98.56 81 ASN A C 1
ATOM 666 O O . ASN A 1 81 ? -0.618 -29.047 -0.824 1 98.56 81 ASN A O 1
ATOM 670 N N . GLY A 1 82 ? -1.148 -27.188 -1.938 1 98.12 82 GLY A N 1
ATOM 671 C CA . GLY A 1 82 ? -2.584 -27.375 -1.795 1 98.12 82 GLY A CA 1
ATOM 672 C C . GLY A 1 82 ? -3.113 -26.922 -0.448 1 98.12 82 GLY A C 1
ATOM 673 O O . GLY A 1 82 ? -4.301 -27.078 -0.157 1 98.12 82 GLY A O 1
ATOM 674 N N . LYS A 1 83 ? -2.252 -26.297 0.39 1 97.81 83 LYS A N 1
ATOM 675 C CA . LYS A 1 83 ? -2.684 -26 1.753 1 97.81 83 LYS A CA 1
ATOM 676 C C . LYS A 1 83 ? -2.221 -24.625 2.188 1 97.81 83 LYS A C 1
ATOM 678 O O . LYS A 1 83 ? -3.039 -23.719 2.396 1 97.81 83 LYS A O 1
ATOM 683 N N . ASP A 1 84 ? -0.917 -24.406 2.242 1 98.44 84 ASP A N 1
ATOM 684 C CA . ASP A 1 84 ? -0.482 -23.172 2.896 1 98.44 84 ASP A CA 1
ATOM 685 C C . ASP A 1 84 ? 0.812 -22.641 2.277 1 98.44 84 ASP A C 1
ATOM 687 O O . ASP A 1 84 ? 1.471 -21.781 2.846 1 98.44 84 ASP A O 1
ATOM 691 N N . PHE A 1 85 ? 1.188 -23.188 1.17 1 98.88 85 PHE A N 1
ATOM 692 C CA . PHE A 1 85 ? 2.398 -22.719 0.504 1 98.88 85 PHE A CA 1
ATOM 693 C C . PHE A 1 85 ? 2.213 -22.703 -1.008 1 98.88 85 PHE A C 1
ATOM 695 O O . PHE A 1 85 ? 1.693 -23.656 -1.586 1 98.88 85 PHE A O 1
ATOM 702 N N . PHE A 1 86 ? 2.6 -21.609 -1.706 1 98.88 86 PHE A N 1
ATOM 703 C CA . PHE A 1 86 ? 2.52 -21.375 -3.143 1 98.88 86 PHE A CA 1
ATOM 704 C C . PHE A 1 86 ? 3.74 -20.594 -3.635 1 98.88 86 PHE A C 1
ATOM 706 O O . PHE A 1 86 ? 4.117 -19.578 -3.049 1 98.88 86 PHE A O 1
ATOM 713 N N . GLN A 1 87 ? 4.438 -21.109 -4.605 1 98.94 87 GLN A N 1
ATOM 714 C CA . GLN A 1 87 ? 5.648 -20.5 -5.152 1 98.94 87 GLN A CA 1
ATOM 715 C C . GLN A 1 87 ? 5.559 -20.375 -6.668 1 98.94 87 GLN A C 1
ATOM 717 O O . GLN A 1 87 ? 5.082 -21.281 -7.352 1 98.94 87 GLN A O 1
ATOM 722 N N . PHE A 1 88 ? 6.023 -19.281 -7.211 1 98.88 88 PHE A N 1
ATOM 723 C CA . PHE A 1 88 ? 5.984 -19.062 -8.656 1 98.88 88 PHE A CA 1
ATOM 724 C C . PHE A 1 88 ? 7.125 -18.156 -9.094 1 98.88 88 PHE A C 1
ATOM 726 O O . PHE A 1 88 ? 7.695 -17.422 -8.289 1 98.88 88 PHE A O 1
ATOM 733 N N . THR A 1 89 ? 7.527 -18.25 -10.312 1 98.81 89 THR A N 1
ATOM 734 C CA . THR A 1 89 ? 8.484 -17.312 -10.906 1 98.81 89 THR A CA 1
ATOM 735 C C . THR A 1 89 ? 7.84 -15.961 -11.156 1 98.81 89 THR A C 1
ATOM 737 O O . THR A 1 89 ? 6.633 -15.867 -11.383 1 98.81 89 THR A O 1
ATOM 740 N N . PHE A 1 90 ? 8.586 -14.984 -11.016 1 98.5 90 PHE A N 1
ATOM 741 C CA . PHE A 1 90 ? 8.078 -13.617 -11.148 1 98.5 90 PHE A CA 1
ATOM 742 C C . PHE A 1 90 ? 9.188 -12.664 -11.57 1 98.5 90 PHE A C 1
ATOM 744 O O . PHE A 1 90 ? 10.281 -12.688 -10.992 1 98.5 90 PHE A O 1
ATOM 751 N N . GLU A 1 91 ? 8.875 -11.734 -12.578 1 97 91 GLU A N 1
ATOM 752 C CA . GLU A 1 91 ? 9.836 -10.734 -13.039 1 97 91 GLU A CA 1
ATOM 753 C C . GLU A 1 91 ? 11.188 -11.375 -13.359 1 97 91 GLU A C 1
ATOM 755 O O . GLU A 1 91 ? 12.188 -11.062 -12.719 1 97 91 GLU A O 1
ATOM 760 N N . GLY A 1 92 ? 11.203 -12.211 -14.414 1 93.88 92 GLY A N 1
ATOM 761 C CA . GLY A 1 92 ? 12.43 -12.875 -14.82 1 93.88 92 GLY A CA 1
ATOM 762 C C . GLY A 1 92 ? 12.758 -14.094 -13.984 1 93.88 92 GLY A C 1
ATOM 763 O O . GLY A 1 92 ? 11.945 -15.008 -13.852 1 93.88 92 GLY A O 1
ATOM 764 N N . GLU A 1 93 ? 13.898 -14 -13.273 1 91.12 93 GLU A N 1
ATOM 765 C CA . GLU A 1 93 ? 14.398 -15.156 -12.531 1 91.12 93 GLU A CA 1
ATOM 766 C C . GLU A 1 93 ? 14 -15.078 -11.055 1 91.12 93 GLU A C 1
ATOM 768 O O . GLU A 1 93 ? 14.43 -15.891 -10.242 1 91.12 93 GLU A O 1
ATOM 773 N N . CYS A 1 94 ? 13.219 -14.141 -10.734 1 98.5 94 CYS A N 1
ATOM 774 C CA . CYS A 1 94 ? 12.797 -14.031 -9.344 1 98.5 94 CYS A CA 1
ATOM 775 C C . CYS A 1 94 ? 11.828 -15.148 -8.969 1 98.5 94 CYS A C 1
ATOM 777 O O . CYS A 1 94 ? 11.188 -15.742 -9.844 1 98.5 94 CYS A O 1
ATOM 779 N N . VAL A 1 95 ? 11.836 -15.406 -7.719 1 98.69 95 VAL A N 1
ATOM 780 C CA . VAL A 1 95 ? 10.891 -16.359 -7.148 1 98.69 95 VAL A CA 1
ATOM 781 C C . VAL A 1 95 ? 10.094 -15.688 -6.027 1 98.69 95 VAL A C 1
ATOM 783 O O . VAL A 1 95 ? 10.664 -14.953 -5.215 1 98.69 95 VAL A O 1
ATOM 786 N N . VAL A 1 96 ? 8.789 -15.945 -6.004 1 98.94 96 VAL A N 1
ATOM 787 C CA . VAL A 1 96 ? 7.918 -15.422 -4.957 1 98.94 96 VAL A CA 1
ATOM 788 C C . VAL A 1 96 ? 7.324 -16.578 -4.156 1 98.94 96 VAL A C 1
ATOM 790 O O . VAL A 1 96 ? 6.754 -17.516 -4.73 1 98.94 96 VAL A O 1
ATOM 793 N N . ASP A 1 97 ? 7.535 -16.5 -2.855 1 98.81 97 ASP A N 1
ATOM 794 C CA . ASP A 1 97 ? 6.914 -17.422 -1.907 1 98.81 97 ASP A CA 1
ATOM 795 C C . ASP A 1 97 ? 5.719 -16.766 -1.216 1 98.81 97 ASP A C 1
ATOM 797 O O . ASP A 1 97 ? 5.805 -15.625 -0.761 1 98.81 97 ASP A O 1
ATOM 801 N N . VAL A 1 98 ? 4.672 -17.547 -1.179 1 98.94 98 VAL A N 1
ATOM 802 C CA . VAL A 1 98 ? 3.531 -17.172 -0.35 1 98.94 98 VAL A CA 1
ATOM 803 C C . VAL A 1 98 ? 3.281 -18.234 0.705 1 98.94 98 VAL A C 1
ATOM 805 O O . VAL A 1 98 ? 2.979 -19.391 0.371 1 98.94 98 VAL A O 1
ATOM 808 N N . LYS A 1 99 ? 3.475 -17.875 1.903 1 98.88 99 LYS A N 1
ATOM 809 C CA . LYS A 1 99 ? 3.246 -18.766 3.037 1 98.88 99 LYS A CA 1
ATOM 810 C C . LYS A 1 99 ? 2.064 -18.297 3.879 1 98.88 99 LYS A C 1
ATOM 812 O O . LYS A 1 99 ? 1.956 -17.109 4.191 1 98.88 99 LYS A O 1
ATOM 817 N N . LEU A 1 100 ? 1.194 -19.203 4.242 1 98.81 100 LEU A N 1
ATOM 818 C CA . LEU A 1 100 ? 0.007 -18.891 5.031 1 98.81 100 LEU A CA 1
ATOM 819 C C . LEU A 1 100 ? 0.08 -19.531 6.41 1 98.81 100 LEU A C 1
ATOM 821 O O . LEU A 1 100 ? 0.423 -20.719 6.531 1 98.81 100 LEU A O 1
ATOM 825 N N . THR A 1 101 ? -0.159 -18.75 7.387 1 98 101 THR A N 1
ATOM 826 C CA . THR A 1 101 ? -0.224 -19.25 8.758 1 98 101 THR A CA 1
ATOM 827 C C . THR A 1 101 ? -1.449 -18.703 9.477 1 98 101 THR A C 1
ATOM 829 O O . THR A 1 101 ? -1.776 -17.516 9.344 1 98 101 THR A O 1
ATOM 832 N N . MET A 1 102 ? -2.096 -19.562 10.172 1 96.56 102 MET A N 1
ATOM 833 C CA . MET A 1 102 ? -3.25 -19.125 10.945 1 96.56 102 MET A CA 1
ATOM 834 C C . MET A 1 102 ? -2.814 -18.516 12.273 1 96.56 102 MET A C 1
ATOM 836 O O . MET A 1 102 ? -1.955 -19.078 12.961 1 96.56 102 MET A O 1
ATOM 840 N N . LYS A 1 103 ? -3.303 -17.359 12.531 1 95.25 103 LYS A N 1
ATOM 841 C CA . LYS A 1 103 ? -3.135 -16.688 13.82 1 95.25 103 LYS A CA 1
ATOM 842 C C . LYS A 1 103 ? -4.465 -16.141 14.336 1 95.25 103 LYS A C 1
ATOM 844 O O . LYS A 1 103 ? -4.918 -15.086 13.906 1 95.25 103 LYS A O 1
ATOM 849 N N . GLY A 1 104 ? -5.051 -16.859 15.391 1 92.56 104 GLY A N 1
ATOM 850 C CA . GLY A 1 104 ? -6.387 -16.484 15.82 1 92.56 104 GLY A CA 1
ATOM 851 C C . GLY A 1 104 ? -7.41 -16.547 14.703 1 92.56 104 GLY A C 1
ATOM 852 O O . GLY A 1 104 ? -7.57 -17.594 14.062 1 92.56 104 GLY A O 1
ATOM 853 N N . ASP A 1 105 ? -8.047 -15.414 14.445 1 93.69 105 ASP A N 1
ATOM 854 C CA . ASP A 1 105 ? -9.078 -15.352 13.414 1 93.69 105 ASP A CA 1
ATOM 855 C C . ASP A 1 105 ? -8.5 -14.875 12.086 1 93.69 105 ASP A C 1
ATOM 857 O O . ASP A 1 105 ? -9.234 -14.656 11.125 1 93.69 105 ASP A O 1
ATOM 861 N N . TYR A 1 106 ? -7.164 -14.828 12.039 1 97.44 106 TYR A N 1
ATOM 862 C CA . TYR A 1 106 ? -6.531 -14.273 10.844 1 97.44 106 TYR A CA 1
ATOM 863 C C . TYR A 1 106 ? -5.699 -15.336 10.133 1 97.44 106 TYR A C 1
ATOM 865 O O . TYR A 1 106 ? -5.16 -16.234 10.766 1 97.44 106 TYR A O 1
ATOM 873 N N . THR A 1 107 ? -5.684 -15.258 8.852 1 98.5 107 THR A N 1
ATOM 874 C CA . THR A 1 107 ? -4.621 -15.875 8.07 1 98.5 107 THR A CA 1
ATOM 875 C C . THR A 1 107 ? -3.514 -14.875 7.766 1 98.5 107 THR A C 1
ATOM 877 O O . THR A 1 107 ? -3.754 -13.852 7.113 1 98.5 107 THR A O 1
ATOM 880 N N . VAL A 1 108 ? -2.361 -15.133 8.266 1 98.62 108 VAL A N 1
ATOM 881 C CA . VAL A 1 108 ? -1.211 -14.289 7.961 1 98.62 108 VAL A CA 1
ATOM 882 C C . VAL A 1 108 ? -0.58 -14.727 6.641 1 98.62 108 VAL A C 1
ATOM 884 O O . VAL A 1 108 ? -0.203 -15.891 6.48 1 98.62 108 VAL A O 1
ATOM 887 N N . VAL A 1 109 ? -0.522 -13.828 5.672 1 98.88 109 VAL A N 1
ATOM 888 C CA . VAL A 1 109 ? 0.145 -14.031 4.391 1 98.88 109 VAL A CA 1
ATOM 889 C C . VAL A 1 109 ? 1.571 -13.492 4.461 1 98.88 109 VAL A C 1
ATOM 891 O O . VAL A 1 109 ? 1.778 -12.297 4.672 1 98.88 109 VAL A O 1
ATOM 894 N N . GLU A 1 110 ? 2.508 -14.32 4.328 1 98.75 110 GLU A N 1
ATOM 895 C CA . GLU A 1 110 ? 3.908 -13.922 4.219 1 98.75 110 GLU A CA 1
ATOM 896 C C . GLU A 1 110 ? 4.422 -14.109 2.795 1 98.75 110 GLU A C 1
ATOM 898 O O . GLU A 1 110 ? 4.48 -15.234 2.291 1 98.75 110 GLU A O 1
ATOM 903 N N . LEU A 1 111 ? 4.77 -13.031 2.148 1 98.94 111 LEU A N 1
ATOM 904 C CA . LEU A 1 111 ? 5.266 -13.055 0.776 1 98.94 111 LEU A CA 1
ATOM 905 C C . LEU A 1 111 ? 6.75 -12.703 0.73 1 98.94 111 LEU A C 1
ATOM 907 O O . LEU A 1 111 ? 7.18 -11.711 1.321 1 98.94 111 LEU A O 1
ATOM 911 N N . THR A 1 112 ? 7.516 -13.531 0.112 1 98.88 112 THR A N 1
ATOM 912 C CA . THR A 1 112 ? 8.945 -13.289 -0.068 1 98.88 112 THR A CA 1
ATOM 913 C C . THR A 1 112 ? 9.312 -13.336 -1.546 1 98.88 112 THR A C 1
ATOM 915 O O . THR A 1 112 ? 9.023 -14.312 -2.236 1 98.88 112 THR A O 1
ATOM 918 N N . GLN A 1 113 ? 9.867 -12.305 -2.057 1 98.88 113 GLN A N 1
ATOM 919 C CA . GLN A 1 113 ? 10.469 -12.32 -3.385 1 98.88 113 GLN A CA 1
ATOM 920 C C . GLN A 1 113 ? 11.992 -12.352 -3.295 1 98.88 113 GLN A C 1
ATOM 922 O O . GLN A 1 113 ? 12.586 -11.609 -2.512 1 98.88 113 GLN A O 1
ATOM 927 N N . GLN A 1 114 ? 12.578 -13.211 -4.074 1 98.69 114 GLN A N 1
ATOM 928 C CA . GLN A 1 114 ? 14.023 -13.414 -3.992 1 98.69 114 GLN A CA 1
ATOM 929 C C . GLN A 1 114 ? 14.641 -13.516 -5.383 1 98.69 114 GLN A C 1
ATOM 931 O O . GLN A 1 114 ? 13.93 -13.469 -6.391 1 98.69 114 GLN A O 1
ATOM 936 N N . ASN A 1 115 ? 15.984 -13.57 -5.367 1 98.56 115 ASN A N 1
ATOM 937 C CA . ASN A 1 115 ? 16.781 -13.688 -6.586 1 98.56 115 ASN A CA 1
ATOM 938 C C . ASN A 1 115 ? 16.641 -12.461 -7.477 1 98.56 115 ASN A C 1
ATOM 940 O O . ASN A 1 115 ? 16.531 -12.586 -8.695 1 98.56 115 ASN A O 1
ATOM 944 N N . ILE A 1 116 ? 16.547 -11.305 -6.891 1 98.62 116 ILE A N 1
ATOM 945 C CA . ILE A 1 116 ? 16.484 -10.055 -7.637 1 98.62 116 ILE A CA 1
ATOM 946 C C . ILE A 1 116 ? 17.875 -9.641 -8.086 1 98.62 116 ILE A C 1
ATOM 948 O O . ILE A 1 116 ? 18.797 -9.539 -7.262 1 98.62 116 ILE A O 1
ATOM 952 N N . PRO A 1 117 ? 18.031 -9.445 -9.367 1 97.94 117 PRO A N 1
ATOM 953 C CA . PRO A 1 117 ? 19.344 -8.953 -9.805 1 97.94 117 PRO A CA 1
ATOM 954 C C . PRO A 1 117 ? 19.703 -7.609 -9.18 1 97.94 117 PRO A C 1
ATOM 956 O O . PRO A 1 117 ? 18.828 -6.895 -8.68 1 97.94 117 PRO A O 1
ATOM 959 N N . THR A 1 118 ? 20.969 -7.23 -9.266 1 96.06 118 THR A N 1
ATOM 960 C CA . THR A 1 118 ? 21.391 -6.078 -8.484 1 96.06 118 THR A CA 1
ATOM 961 C C . THR A 1 118 ? 21.844 -4.941 -9.391 1 96.06 118 THR A C 1
ATOM 963 O O . THR A 1 118 ? 22.531 -4.02 -8.945 1 96.06 118 THR A O 1
ATOM 966 N N . ASP A 1 119 ? 21.516 -5.117 -10.695 1 96.06 119 ASP A N 1
ATOM 967 C CA . ASP A 1 119 ? 21.75 -3.957 -11.547 1 96.06 119 ASP A CA 1
ATOM 968 C C . ASP A 1 119 ? 20.797 -2.814 -11.203 1 96.06 119 ASP A C 1
ATOM 970 O O . ASP A 1 119 ? 19.781 -3.025 -10.539 1 96.06 119 ASP A O 1
ATOM 974 N N . ASP A 1 120 ? 21.078 -1.614 -11.609 1 95.75 120 ASP A N 1
ATOM 975 C CA . ASP A 1 120 ? 20.344 -0.416 -11.227 1 95.75 120 ASP A CA 1
ATOM 976 C C . ASP A 1 120 ? 18.875 -0.517 -11.633 1 95.75 120 ASP A C 1
ATOM 978 O O . ASP A 1 120 ? 17.984 -0.108 -10.883 1 95.75 120 ASP A O 1
ATOM 982 N N . ASN A 1 121 ? 18.688 -1.003 -12.789 1 95.81 121 ASN A N 1
ATOM 983 C CA . ASN A 1 121 ? 17.312 -1.169 -13.258 1 95.81 121 ASN A CA 1
ATOM 984 C C . ASN A 1 121 ? 16.516 -2.107 -12.344 1 95.81 121 ASN A C 1
ATOM 986 O O . ASN A 1 121 ? 15.391 -1.801 -11.961 1 95.81 121 ASN A O 1
ATOM 990 N N . SER A 1 122 ? 17.094 -3.242 -11.992 1 97.06 122 SER A N 1
ATOM 991 C CA . SER A 1 122 ? 16.438 -4.227 -11.141 1 97.06 122 SER A CA 1
ATOM 992 C C . SER A 1 122 ? 16.234 -3.695 -9.727 1 97.06 122 SER A C 1
ATOM 994 O O . SER A 1 122 ? 15.211 -3.951 -9.102 1 97.06 122 SER A O 1
ATOM 996 N N . LYS A 1 123 ? 17.266 -2.994 -9.25 1 97 123 LYS A N 1
ATOM 997 C CA . LYS A 1 123 ? 17.125 -2.389 -7.926 1 97 123 LYS A CA 1
ATOM 998 C C . LYS A 1 123 ? 15.914 -1.467 -7.871 1 97 123 LYS A C 1
ATOM 1000 O O . LYS A 1 123 ? 15.109 -1.546 -6.938 1 97 123 LYS A O 1
ATOM 1005 N N . GLN A 1 124 ? 15.758 -0.677 -8.852 1 96.62 124 GLN A N 1
ATOM 1006 C CA . GLN A 1 124 ? 14.711 0.342 -8.852 1 96.62 124 GLN A CA 1
ATOM 1007 C C . GLN A 1 124 ? 13.352 -0.26 -9.203 1 96.62 124 GLN A C 1
ATOM 1009 O O . GLN A 1 124 ? 12.367 -0.03 -8.5 1 96.62 124 GLN A O 1
ATOM 1014 N N . PHE A 1 125 ? 13.266 -1.067 -10.172 1 95.69 125 PHE A N 1
ATOM 1015 C CA . PHE A 1 125 ? 11.977 -1.41 -10.75 1 95.69 125 PHE A CA 1
ATOM 1016 C C . PHE A 1 125 ? 11.516 -2.781 -10.273 1 95.69 125 PHE A C 1
ATOM 101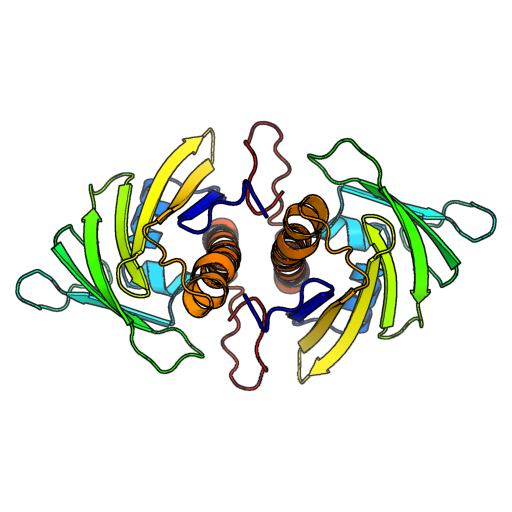8 O O . PHE A 1 125 ? 10.32 -3.082 -10.297 1 95.69 125 PHE A O 1
ATOM 1025 N N . ILE A 1 126 ? 12.422 -3.605 -9.898 1 97.56 126 ILE A N 1
ATOM 1026 C CA . ILE A 1 126 ? 12.023 -4.902 -9.359 1 97.56 126 ILE A CA 1
ATOM 1027 C C . ILE A 1 126 ? 12.078 -4.871 -7.836 1 97.56 126 ILE A C 1
ATOM 1029 O O . ILE A 1 126 ? 11.047 -4.895 -7.168 1 97.56 126 ILE A O 1
ATOM 1033 N N . ARG A 1 127 ? 13.25 -4.574 -7.242 1 98.12 127 ARG A N 1
ATOM 1034 C CA . ARG A 1 127 ? 13.383 -4.613 -5.789 1 98.12 127 ARG A CA 1
ATOM 1035 C C . ARG A 1 127 ? 12.453 -3.6 -5.129 1 98.12 127 ARG A C 1
ATOM 1037 O O . ARG A 1 127 ? 11.688 -3.947 -4.227 1 98.12 127 ARG A O 1
ATOM 1044 N N . LEU A 1 128 ? 12.562 -2.334 -5.504 1 97.88 128 LEU A N 1
ATOM 1045 C CA . LEU A 1 128 ? 11.727 -1.304 -4.898 1 97.88 128 LEU A CA 1
ATOM 1046 C C . LEU A 1 128 ? 10.328 -1.316 -5.512 1 97.88 128 LEU A C 1
ATOM 1048 O O . LEU A 1 128 ? 9.336 -1.146 -4.805 1 97.88 128 LEU A O 1
ATOM 1052 N N . GLY A 1 129 ? 10.25 -1.537 -6.797 1 97.12 129 GLY A N 1
ATOM 1053 C CA . GLY A 1 129 ? 8.977 -1.535 -7.492 1 97.12 129 GLY A CA 1
ATOM 1054 C C . GLY A 1 129 ? 8.055 -2.662 -7.059 1 97.12 129 GLY A C 1
ATOM 1055 O O . GLY A 1 129 ? 6.898 -2.428 -6.711 1 97.12 129 GLY A O 1
ATOM 1056 N N . CYS A 1 130 ? 8.594 -3.865 -7.098 1 98.12 130 CYS A N 1
ATOM 1057 C CA . CYS A 1 130 ? 7.781 -5.004 -6.691 1 98.12 130 CYS A CA 1
ATOM 1058 C C . CYS A 1 130 ? 7.434 -4.926 -5.211 1 98.12 130 CYS A C 1
ATOM 1060 O O . CYS A 1 130 ? 6.332 -5.305 -4.805 1 98.12 130 CYS A O 1
ATOM 1062 N N . ALA A 1 131 ? 8.398 -4.473 -4.43 1 98.25 131 ALA A N 1
ATOM 1063 C CA . ALA A 1 131 ? 8.117 -4.328 -3.006 1 98.25 131 ALA A CA 1
ATOM 1064 C C . ALA A 1 131 ? 6.922 -3.406 -2.773 1 98.25 131 ALA A C 1
ATOM 1066 O O . ALA A 1 131 ? 6.027 -3.721 -1.983 1 98.25 131 ALA A O 1
ATOM 1067 N N . SER A 1 132 ? 6.91 -2.291 -3.426 1 97.31 132 SER A N 1
ATOM 1068 C CA . SER A 1 132 ? 5.797 -1.353 -3.336 1 97.31 132 SER A CA 1
ATOM 1069 C C . SER A 1 132 ? 4.52 -1.952 -3.914 1 97.31 132 SER A C 1
ATOM 1071 O O . SER A 1 132 ? 3.447 -1.834 -3.318 1 97.31 132 SER A O 1
ATOM 1073 N N . GLY A 1 133 ? 4.598 -2.598 -4.996 1 97.31 133 GLY A N 1
ATOM 1074 C CA . GLY A 1 133 ? 3.443 -3.207 -5.637 1 97.31 133 GLY A CA 1
ATOM 1075 C C . GLY A 1 133 ? 2.777 -4.266 -4.781 1 97.31 133 GLY A C 1
ATOM 1076 O O . GLY A 1 133 ? 1.558 -4.25 -4.602 1 97.31 133 GLY A O 1
ATOM 1077 N N . TRP A 1 134 ? 3.613 -5.191 -4.277 1 98.44 134 TRP A N 1
ATOM 1078 C CA . TRP A 1 134 ? 3.066 -6.254 -3.439 1 98.44 134 TRP A CA 1
ATOM 1079 C C . TRP A 1 134 ? 2.387 -5.68 -2.201 1 98.44 134 TRP A C 1
ATOM 1081 O O . TRP A 1 134 ? 1.389 -6.223 -1.724 1 98.44 134 TRP A O 1
ATOM 1091 N N . SER A 1 135 ? 2.967 -4.609 -1.657 1 97.94 135 SER A N 1
ATOM 1092 C CA . SER A 1 135 ? 2.332 -3.973 -0.508 1 97.94 135 SER A CA 1
ATOM 1093 C C . SER A 1 135 ? 0.905 -3.543 -0.831 1 97.94 135 SER A C 1
ATOM 1095 O O . SER A 1 135 ? -0.017 -3.803 -0.055 1 97.94 135 SER A O 1
ATOM 1097 N N . PHE A 1 136 ? 0.7 -2.955 -1.96 1 98.31 136 PHE A N 1
ATOM 1098 C CA . PHE A 1 136 ? -0.64 -2.545 -2.363 1 98.31 136 PHE A CA 1
ATOM 1099 C C . PHE A 1 136 ? -1.538 -3.76 -2.568 1 98.31 136 PHE A C 1
ATOM 1101 O O . PHE A 1 136 ? -2.652 -3.809 -2.043 1 98.31 136 PHE A O 1
ATOM 1108 N N . TYR A 1 137 ? -1.081 -4.711 -3.354 1 98.62 137 TYR A N 1
ATOM 1109 C CA . TYR A 1 137 ? -1.952 -5.816 -3.734 1 98.62 137 TYR A CA 1
ATOM 1110 C C . TYR A 1 137 ? -2.332 -6.656 -2.52 1 98.62 137 TYR A C 1
ATOM 1112 O O . TYR A 1 137 ? -3.439 -7.191 -2.451 1 98.62 137 TYR A O 1
ATOM 1120 N N . LEU A 1 138 ? -1.401 -6.793 -1.533 1 98.75 138 LEU A N 1
ATOM 1121 C CA . LEU A 1 138 ? -1.742 -7.512 -0.31 1 98.75 138 LEU A CA 1
ATOM 1122 C C . LEU A 1 138 ? -2.797 -6.754 0.49 1 98.75 138 LEU A C 1
ATOM 1124 O O . LEU A 1 138 ? -3.695 -7.367 1.075 1 98.75 138 LEU A O 1
ATOM 1128 N N . VAL A 1 139 ? -2.721 -5.438 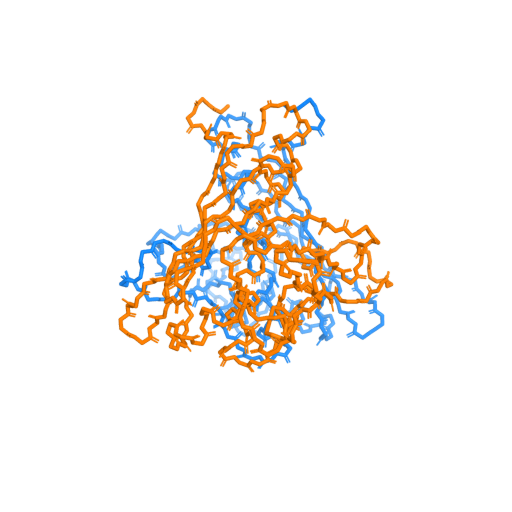0.497 1 98.56 139 VAL A N 1
ATOM 1129 C CA . VAL A 1 139 ? -3.742 -4.625 1.153 1 98.56 139 VAL A CA 1
ATOM 1130 C C . VAL A 1 139 ? -5.074 -4.785 0.425 1 98.56 139 VAL A C 1
ATOM 1132 O O . VAL A 1 139 ? -6.129 -4.887 1.06 1 98.56 139 VAL A O 1
ATOM 1135 N N . ASN A 1 140 ? -4.996 -4.789 -0.894 1 98.81 140 ASN A N 1
ATOM 1136 C CA . ASN A 1 140 ? -6.223 -4.988 -1.663 1 98.81 140 ASN A CA 1
ATOM 1137 C C . ASN A 1 140 ? -6.812 -6.375 -1.43 1 98.81 140 ASN A C 1
ATOM 1139 O O . ASN A 1 140 ? -8.031 -6.535 -1.402 1 98.81 140 ASN A O 1
ATOM 1143 N N . LEU A 1 141 ? -5.914 -7.422 -1.3 1 98.88 141 LEU A N 1
ATOM 1144 C CA . LEU A 1 141 ? -6.379 -8.75 -0.912 1 98.88 141 LEU A CA 1
ATOM 1145 C C . LEU A 1 141 ? -7.219 -8.68 0.36 1 98.88 141 LEU A C 1
ATOM 1147 O O . LEU A 1 141 ? -8.328 -9.219 0.408 1 98.88 141 LEU A O 1
ATOM 1151 N N . LYS A 1 142 ? -6.699 -7.973 1.336 1 98.75 142 LYS A N 1
ATOM 1152 C CA . LYS A 1 142 ? -7.402 -7.805 2.604 1 98.75 142 LYS A CA 1
ATOM 1153 C C . LYS A 1 142 ? -8.734 -7.094 2.402 1 98.75 142 LYS A C 1
ATOM 1155 O O . LYS A 1 142 ? -9.766 -7.527 2.932 1 98.75 142 LYS A O 1
ATOM 1160 N N . SER A 1 143 ? -8.75 -6.012 1.624 1 98.81 143 SER A N 1
ATOM 1161 C CA . SER A 1 143 ? -9.961 -5.242 1.371 1 98.81 143 SER A CA 1
ATOM 1162 C C . SER A 1 143 ? -11.039 -6.109 0.729 1 98.81 143 SER A C 1
ATOM 1164 O O . SER A 1 143 ? -12.195 -6.102 1.164 1 98.81 143 SER A O 1
ATOM 1166 N N . VAL A 1 144 ? -10.648 -6.883 -0.26 1 98.81 144 VAL A N 1
ATOM 1167 C CA . VAL A 1 144 ? -11.586 -7.695 -1.028 1 98.81 144 VAL A CA 1
ATOM 1168 C C . VAL A 1 144 ? -12.164 -8.797 -0.141 1 98.81 144 VAL A C 1
ATOM 1170 O O . VAL A 1 144 ? -13.375 -9.016 -0.122 1 98.81 144 VAL A O 1
ATOM 1173 N N . TYR A 1 145 ? -11.375 -9.43 0.644 1 98.69 145 TYR A N 1
ATOM 1174 C CA . TYR A 1 145 ? -11.82 -10.641 1.332 1 98.69 145 TYR A CA 1
ATOM 1175 C C . TYR A 1 145 ? -12.445 -10.297 2.68 1 98.69 145 TYR A C 1
ATOM 1177 O O . TYR A 1 145 ? -13.148 -11.117 3.271 1 98.69 145 TYR A O 1
ATOM 1185 N N . GLU A 1 146 ? -12.172 -9.07 3.213 1 98.19 146 GLU A N 1
ATOM 1186 C CA . GLU A 1 146 ? -12.797 -8.68 4.473 1 98.19 146 GLU A CA 1
ATOM 1187 C C . GLU A 1 146 ? -14.031 -7.812 4.227 1 98.19 146 GLU A C 1
ATOM 1189 O O . GLU A 1 146 ? -14.977 -7.832 5.016 1 98.19 146 GLU A O 1
ATOM 1194 N N . GLY A 1 147 ? -13.992 -7.051 3.09 1 97.44 147 GLY A N 1
ATOM 1195 C CA . GLY A 1 147 ? -15.062 -6.078 2.928 1 97.44 147 GLY A CA 1
ATOM 1196 C C . GLY A 1 147 ? -15.68 -6.102 1.544 1 97.44 147 GLY A C 1
ATOM 1197 O O . GLY A 1 147 ? -16.719 -5.48 1.313 1 97.44 147 GLY A O 1
ATOM 1198 N N . GLY A 1 148 ? -15.008 -6.719 0.545 1 97.81 148 GLY A N 1
ATOM 1199 C CA . GLY A 1 148 ? -15.578 -6.902 -0.779 1 97.81 148 GLY A CA 1
ATOM 1200 C C . GLY A 1 148 ? -15.258 -5.77 -1.732 1 97.81 148 GLY A C 1
ATOM 1201 O O . GLY A 1 148 ? -15.703 -5.766 -2.881 1 97.81 148 GLY A O 1
ATOM 1202 N N . LEU A 1 149 ? -14.508 -4.832 -1.244 1 98.25 149 LEU A N 1
ATOM 1203 C CA . LEU A 1 149 ? -14.203 -3.672 -2.072 1 98.25 149 LEU A CA 1
ATOM 1204 C C . LEU A 1 149 ? -12.875 -3.855 -2.799 1 98.25 149 LEU A C 1
ATOM 1206 O O . LEU A 1 149 ? -11.852 -4.121 -2.166 1 98.25 149 LEU A O 1
ATOM 1210 N N . ASP A 1 150 ? -12.875 -3.734 -4.141 1 98.56 150 ASP A N 1
ATOM 1211 C CA . ASP A 1 150 ? -11.68 -3.738 -4.98 1 98.56 150 ASP A CA 1
ATOM 1212 C C . ASP A 1 150 ? -11.109 -2.33 -5.125 1 98.56 150 ASP A C 1
ATOM 1214 O O . ASP A 1 150 ? -11.758 -1.441 -5.676 1 98.56 150 ASP A O 1
ATOM 1218 N N . LEU A 1 151 ? -9.891 -2.111 -4.707 1 98.38 151 LEU A N 1
ATOM 1219 C CA . LEU A 1 151 ? -9.312 -0.778 -4.609 1 98.38 151 LEU A CA 1
ATOM 1220 C C . LEU A 1 151 ? -8.422 -0.486 -5.816 1 98.38 151 LEU A C 1
ATOM 1222 O O . LEU A 1 151 ? -7.848 0.6 -5.922 1 98.38 151 LEU A O 1
ATOM 1226 N N . ARG A 1 152 ? -8.305 -1.378 -6.797 1 97.75 152 ARG A N 1
ATOM 1227 C CA . ARG A 1 152 ? -7.453 -1.193 -7.965 1 97.75 152 ARG A CA 1
ATOM 1228 C C . ARG A 1 152 ? -7.996 -0.091 -8.867 1 97.75 152 ARG A C 1
ATOM 1230 O O . ARG A 1 152 ? -9.211 0.038 -9.039 1 97.75 152 ARG A O 1
ATOM 1237 N N . ASN A 1 153 ? -7.082 0.601 -9.328 1 95.44 153 ASN A N 1
ATOM 1238 C CA . ASN A 1 153 ? -7.426 1.525 -10.406 1 95.44 153 ASN A CA 1
ATOM 1239 C C . ASN A 1 153 ? -7.504 0.812 -11.75 1 95.44 153 ASN A C 1
ATOM 1241 O O . ASN A 1 153 ? -6.504 0.283 -12.234 1 95.44 153 ASN A O 1
ATOM 1245 N N . LYS A 1 154 ? -8.641 0.838 -12.344 1 93.31 154 LYS A N 1
ATOM 1246 C CA . LYS A 1 154 ? -8.867 0.167 -13.617 1 93.31 154 LYS A CA 1
ATOM 1247 C C . LYS A 1 154 ? -9.148 1.177 -14.727 1 93.31 154 LYS A C 1
ATOM 1249 O O . LYS A 1 154 ? -9.383 0.795 -15.875 1 93.31 154 LYS A O 1
ATOM 1254 N N . ASP A 1 155 ? -9.148 2.475 -14.312 1 91.31 155 ASP A N 1
ATOM 1255 C CA . ASP A 1 155 ? -9.516 3.545 -15.234 1 91.31 155 ASP A CA 1
ATOM 1256 C C . ASP A 1 155 ? -8.297 4.039 -16.016 1 91.31 155 ASP A C 1
ATOM 1258 O O . ASP A 1 155 ? -7.43 4.715 -15.453 1 91.31 155 ASP A O 1
ATOM 1262 N N . GLU A 1 156 ? -8.234 3.852 -17.219 1 87.06 156 GLU A N 1
ATOM 1263 C CA . GLU A 1 156 ? -7.102 4.207 -18.078 1 87.06 156 GLU A CA 1
ATOM 1264 C C . GLU A 1 156 ? -6.941 5.719 -18.188 1 87.06 156 GLU A C 1
ATOM 1266 O O . GLU A 1 156 ? -5.883 6.215 -18.578 1 87.06 156 GLU A O 1
ATOM 1271 N N . GLN A 1 157 ? -7.992 6.414 -17.875 1 88.38 157 GLN A N 1
ATOM 1272 C CA . GLN A 1 157 ? -7.949 7.867 -17.984 1 88.38 157 GLN A CA 1
ATOM 1273 C C . GLN A 1 157 ? -7.184 8.484 -16.812 1 88.38 157 GLN A C 1
ATOM 1275 O O . GLN A 1 157 ? -6.777 9.648 -16.891 1 88.38 157 GLN A O 1
ATOM 1280 N N . LEU A 1 158 ? -7.18 7.645 -15.82 1 88.44 158 LEU A N 1
ATOM 1281 C CA . LEU A 1 158 ? -6.418 8.109 -14.664 1 88.44 158 LEU A CA 1
ATOM 1282 C C . LEU A 1 158 ? -4.926 7.84 -14.852 1 88.44 158 LEU A C 1
ATOM 1284 O O . LEU A 1 158 ? -4.547 6.797 -15.391 1 88.44 158 LEU A O 1
ATOM 1288 N N . GLN A 1 159 ? -4.047 8.859 -14.742 1 82 159 GLN A N 1
ATOM 1289 C CA . GLN A 1 159 ? -2.6 8.703 -14.812 1 82 159 GLN A CA 1
ATOM 1290 C C . GLN A 1 159 ? -2.121 7.609 -13.859 1 82 159 GLN A C 1
ATOM 1292 O O . GLN A 1 159 ? -2.934 6.918 -13.242 1 82 159 GLN A O 1
ATOM 1297 N N . LEU A 1 160 ? -0.873 7.332 -13.789 1 86.69 160 LEU A N 1
ATOM 1298 C CA . LEU A 1 160 ? -0.265 6.332 -12.914 1 86.69 160 LEU A CA 1
ATOM 1299 C C . LEU A 1 160 ? -0.554 6.645 -11.453 1 86.69 160 LEU A C 1
ATOM 1301 O O . LEU A 1 160 ? -0.352 7.773 -11 1 86.69 160 LEU A O 1
ATOM 1305 N N . MET A 1 161 ? -1.192 5.648 -10.828 1 93.81 161 MET A N 1
ATOM 1306 C CA . MET A 1 161 ? -1.543 5.699 -9.414 1 93.81 161 MET A CA 1
ATOM 1307 C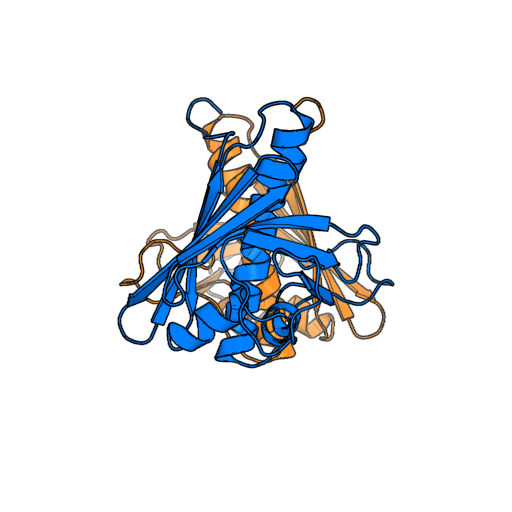 C . MET A 1 161 ? -0.782 4.641 -8.625 1 93.81 161 MET A C 1
ATOM 1309 O O . MET A 1 161 ? -0.203 3.723 -9.211 1 93.81 161 MET A O 1
ATOM 1313 N N . ILE A 1 162 ? -0.793 4.762 -7.309 1 95.88 162 ILE A N 1
ATOM 1314 C CA . ILE A 1 162 ? -0.086 3.812 -6.453 1 95.88 162 ILE A CA 1
ATOM 1315 C C . ILE A 1 162 ? -0.781 2.455 -6.504 1 95.88 162 ILE A C 1
ATOM 1317 O O . ILE A 1 162 ? -0.195 1.436 -6.133 1 95.88 162 ILE A O 1
ATOM 1321 N N . ASN A 1 163 ? -2.031 2.492 -6.992 1 96.38 163 ASN A N 1
ATOM 1322 C CA . ASN A 1 163 ? -2.828 1.271 -6.949 1 96.38 163 ASN A CA 1
ATOM 1323 C C . ASN A 1 163 ? -3.139 0.754 -8.352 1 96.38 163 ASN A C 1
ATOM 1325 O O . ASN A 1 163 ? -4.25 0.291 -8.617 1 96.38 163 ASN A O 1
ATOM 1329 N N . ASN A 1 164 ? -2.182 1 -9.258 1 91.94 164 ASN A N 1
ATOM 1330 C CA . ASN A 1 164 ? -2.266 0.379 -10.578 1 91.94 164 ASN A CA 1
ATOM 1331 C C . ASN A 1 164 ? -1.684 -1.031 -10.57 1 91.94 164 ASN A C 1
ATOM 1333 O O . ASN A 1 164 ? -0.817 -1.346 -9.758 1 91.94 164 ASN A O 1
ATOM 1337 N N . MET B 1 1 ? 22.016 3.281 -8.008 1 85.44 1 MET B N 1
ATOM 1338 C CA . MET B 1 1 ? 20.844 3.727 -8.766 1 85.44 1 MET B CA 1
ATOM 1339 C C . MET B 1 1 ? 21 5.184 -9.188 1 85.44 1 MET B C 1
ATOM 1341 O O . MET B 1 1 ? 20.641 6.094 -8.438 1 85.44 1 MET B O 1
ATOM 1345 N N . LYS B 1 2 ? 21.594 5.402 -10.297 1 78.5 2 LYS B N 1
ATOM 1346 C CA . LYS B 1 2 ? 22.109 6.703 -10.719 1 78.5 2 LYS B CA 1
ATOM 1347 C C . LYS B 1 2 ? 20.984 7.707 -10.914 1 78.5 2 LYS B C 1
ATOM 1349 O O . LYS B 1 2 ? 21.109 8.875 -10.547 1 78.5 2 LYS B O 1
ATOM 1354 N N . ASN B 1 3 ? 19.719 7.379 -11.367 1 88.19 3 ASN B N 1
ATOM 1355 C CA . ASN B 1 3 ? 18.656 8.336 -11.672 1 88.19 3 ASN B CA 1
ATOM 1356 C C . ASN B 1 3 ? 17.516 8.242 -10.68 1 88.19 3 ASN B C 1
ATOM 1358 O O . ASN B 1 3 ? 16.422 8.758 -10.93 1 88.19 3 ASN B O 1
ATOM 1362 N N . PHE B 1 4 ? 17.891 7.738 -9.484 1 95.06 4 PHE B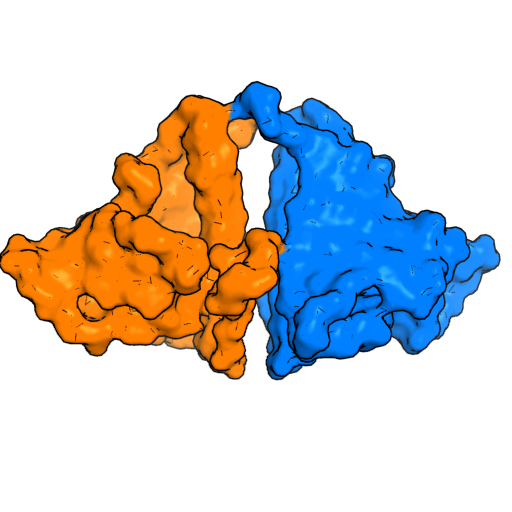 N 1
ATOM 1363 C CA . PHE B 1 4 ? 16.875 7.602 -8.445 1 95.06 4 PHE B CA 1
ATOM 1364 C C . PHE B 1 4 ? 16.891 8.797 -7.5 1 95.06 4 PHE B C 1
ATOM 1366 O O . PHE B 1 4 ? 17.953 9.156 -6.977 1 95.06 4 PHE B O 1
ATOM 1373 N N . ASP B 1 5 ? 15.82 9.492 -7.312 1 97.31 5 ASP B N 1
ATOM 1374 C CA . ASP B 1 5 ? 15.742 10.656 -6.441 1 97.31 5 ASP B CA 1
ATOM 1375 C C . ASP B 1 5 ? 15.688 10.242 -4.973 1 97.31 5 ASP B C 1
ATOM 1377 O O . ASP B 1 5 ? 14.648 9.781 -4.496 1 97.31 5 ASP B O 1
ATOM 1381 N N . TRP B 1 6 ? 16.672 10.477 -4.262 1 97.5 6 TRP B N 1
ATOM 1382 C CA . TRP B 1 6 ? 16.766 10.062 -2.863 1 97.5 6 TRP B CA 1
ATOM 1383 C C . TRP B 1 6 ? 16.266 11.164 -1.934 1 97.5 6 TRP B C 1
ATOM 1385 O O . TRP B 1 6 ? 16.188 10.969 -0.719 1 97.5 6 TRP B O 1
ATOM 1395 N N . THR B 1 7 ? 15.883 12.305 -2.506 1 98.19 7 THR B N 1
ATOM 1396 C CA . THR B 1 7 ? 15.594 13.453 -1.659 1 98.19 7 THR B CA 1
ATOM 1397 C C . THR B 1 7 ? 14.094 13.719 -1.601 1 98.19 7 THR B C 1
ATOM 1399 O O . THR B 1 7 ? 13.641 14.648 -0.933 1 98.19 7 THR B O 1
ATOM 1402 N N . GLY B 1 8 ? 13.32 12.93 -2.314 1 98.44 8 GLY B N 1
ATOM 1403 C CA . GLY B 1 8 ? 11.875 13.102 -2.318 1 98.44 8 GLY B CA 1
ATOM 1404 C C . GLY B 1 8 ? 11.148 12.062 -3.143 1 98.44 8 GLY B C 1
ATOM 1405 O O . GLY B 1 8 ? 11.781 11.219 -3.789 1 98.44 8 GLY B O 1
ATOM 1406 N N . PHE B 1 9 ? 9.875 12.047 -3.078 1 98.5 9 PHE B N 1
ATOM 1407 C CA . PHE B 1 9 ? 9.023 11.188 -3.893 1 98.5 9 PHE B CA 1
ATOM 1408 C C . PHE B 1 9 ? 7.621 11.766 -4.004 1 98.5 9 PHE B C 1
ATOM 1410 O O . PHE B 1 9 ? 7.254 12.672 -3.252 1 98.5 9 PHE B O 1
ATOM 1417 N N . LYS B 1 10 ? 6.941 11.281 -4.961 1 98.25 10 LYS B N 1
ATOM 1418 C CA . LYS B 1 10 ? 5.551 11.648 -5.211 1 98.25 10 LYS B CA 1
ATOM 1419 C C . LYS B 1 10 ? 4.664 10.406 -5.289 1 98.25 10 LYS B C 1
ATOM 1421 O O . LYS B 1 10 ? 5.047 9.398 -5.883 1 98.25 10 LYS B O 1
ATOM 1426 N N . LYS B 1 11 ? 3.49 10.477 -4.672 1 98.19 11 LYS B N 1
ATOM 1427 C CA . LYS B 1 11 ? 2.453 9.453 -4.734 1 98.19 11 LYS B CA 1
ATOM 1428 C C . LYS B 1 11 ? 1.119 10.039 -5.18 1 98.19 11 LYS B C 1
ATOM 1430 O O . LYS B 1 11 ? 0.787 11.172 -4.824 1 98.19 11 LYS B O 1
ATOM 1435 N N . LYS B 1 12 ? 0.36 9.266 -5.922 1 98.06 12 LYS B N 1
ATOM 1436 C CA . LYS B 1 12 ? -0.963 9.711 -6.352 1 98.06 12 LYS B CA 1
ATOM 1437 C C . LYS B 1 12 ? -1.995 8.594 -6.188 1 98.06 12 LYS B C 1
ATOM 1439 O O . LYS B 1 12 ? -1.705 7.43 -6.457 1 98.06 12 LYS B O 1
ATOM 1444 N N . ILE B 1 13 ? -3.193 8.992 -5.812 1 98.56 13 ILE B N 1
ATOM 1445 C CA . ILE B 1 13 ? -4.324 8.062 -5.773 1 98.56 13 ILE B CA 1
ATOM 1446 C C . ILE B 1 13 ? -5.617 8.828 -6.047 1 98.56 13 ILE B C 1
ATOM 1448 O O . ILE B 1 13 ? -5.742 10 -5.703 1 98.56 13 ILE B O 1
ATOM 1452 N N . ALA B 1 14 ? -6.531 8.172 -6.676 1 98.31 14 ALA B N 1
ATOM 1453 C CA . ALA B 1 14 ? -7.855 8.742 -6.926 1 98.31 14 ALA B CA 1
ATOM 1454 C C . ALA B 1 14 ? -8.883 8.172 -5.957 1 98.31 14 ALA B C 1
ATOM 1456 O O . ALA B 1 14 ? -8.992 6.953 -5.797 1 98.31 14 ALA B O 1
ATOM 1457 N N . VAL B 1 15 ? -9.633 9.039 -5.328 1 98.56 15 VAL B N 1
ATOM 1458 C CA . VAL B 1 15 ? -10.656 8.656 -4.371 1 98.56 15 VAL B CA 1
ATOM 1459 C C . VAL B 1 15 ? -12.016 9.188 -4.828 1 98.56 15 VAL B C 1
ATOM 1461 O O . VAL B 1 15 ? -12.148 10.375 -5.145 1 98.56 15 VAL B O 1
ATOM 1464 N N . LYS B 1 16 ? -12.992 8.32 -4.883 1 98 16 LYS B N 1
ATOM 1465 C CA . LYS B 1 16 ? -14.352 8.742 -5.238 1 98 16 LYS B CA 1
ATOM 1466 C C . LYS B 1 16 ? -15.023 9.469 -4.074 1 98 16 LYS B C 1
ATOM 1468 O O . LYS B 1 16 ? -15.836 8.875 -3.357 1 98 16 LYS B O 1
ATOM 1473 N N . ALA B 1 17 ? -14.734 10.695 -3.912 1 98.19 17 ALA B N 1
ATOM 1474 C CA . ALA B 1 17 ? -15.273 11.602 -2.895 1 98.19 17 ALA B CA 1
ATOM 1475 C C . ALA B 1 17 ? -15.016 13.055 -3.266 1 98.19 17 ALA B C 1
ATOM 1477 O O . ALA B 1 17 ? -14.062 13.367 -3.98 1 98.19 17 ALA B O 1
ATOM 1478 N N . PRO B 1 18 ? -15.844 13.961 -2.809 1 97.56 18 PRO B N 1
ATOM 1479 C CA . PRO B 1 18 ? -15.625 15.383 -3.111 1 97.56 18 PRO B CA 1
ATOM 1480 C C . PRO B 1 18 ? -14.32 15.914 -2.518 1 97.56 18 PRO B C 1
ATOM 1482 O O . PRO B 1 18 ? -13.898 15.469 -1.445 1 97.56 18 PRO B O 1
ATOM 1485 N N . PRO B 1 19 ? -13.742 16.844 -3.221 1 98 19 PRO B N 1
ATOM 1486 C CA . PRO B 1 19 ? -12.484 17.422 -2.723 1 98 19 PRO B CA 1
ATOM 1487 C C . PRO B 1 19 ? -12.602 17.953 -1.302 1 98 19 PRO B C 1
ATOM 1489 O O . PRO B 1 19 ? -11.664 17.828 -0.506 1 98 19 PRO B O 1
ATOM 1492 N N . ALA B 1 20 ? -13.75 18.531 -0.975 1 98.12 20 ALA B N 1
ATOM 1493 C CA . ALA B 1 20 ? -13.938 19.078 0.365 1 98.12 20 ALA B CA 1
ATOM 1494 C C . ALA B 1 20 ? -13.867 17.984 1.423 1 98.12 20 ALA B C 1
ATOM 1496 O O . ALA B 1 20 ? -13.336 18.203 2.514 1 98.12 20 ALA B O 1
ATOM 1497 N N . THR B 1 21 ? -14.422 16.875 1.1 1 98.62 21 THR B N 1
ATOM 1498 C CA . THR B 1 21 ? -14.383 15.719 1.999 1 98.62 21 THR B CA 1
ATOM 1499 C C . THR B 1 21 ? -12.953 15.258 2.217 1 98.62 21 THR B C 1
ATOM 1501 O O . THR B 1 21 ? -12.539 15.016 3.354 1 98.62 21 THR B O 1
ATOM 1504 N N . ILE B 1 22 ? -12.172 15.172 1.147 1 98.88 22 ILE B N 1
ATOM 1505 C CA . ILE B 1 22 ? -10.805 14.68 1.231 1 98.88 22 ILE B CA 1
ATOM 1506 C C . ILE B 1 22 ? -9.922 15.727 1.906 1 98.88 22 ILE B C 1
ATOM 1508 O O . ILE B 1 22 ? -9 15.391 2.652 1 98.88 22 ILE B O 1
ATOM 1512 N N . TYR B 1 23 ? -10.188 16.984 1.657 1 98.88 23 TYR B N 1
ATOM 1513 C CA . TYR B 1 23 ? -9.469 18.031 2.383 1 98.88 23 TYR B CA 1
ATOM 1514 C C . TYR B 1 23 ? -9.695 17.906 3.883 1 98.88 23 TYR B C 1
ATOM 1516 O O . TYR B 1 23 ? -8.742 17.984 4.672 1 98.88 23 TYR B O 1
ATOM 1524 N N . ALA B 1 24 ? -10.922 17.719 4.273 1 98.81 24 ALA B N 1
ATOM 1525 C CA . ALA B 1 24 ? -11.25 17.516 5.684 1 98.81 24 ALA B CA 1
ATOM 1526 C C . ALA B 1 24 ? -10.539 16.281 6.242 1 98.81 24 ALA B C 1
ATOM 1528 O O . ALA B 1 24 ? -10.102 16.281 7.395 1 98.81 24 ALA B O 1
ATOM 1529 N N . ALA B 1 25 ? -10.422 15.242 5.41 1 98.94 25 ALA B N 1
ATOM 1530 C CA . ALA B 1 25 ? -9.75 14.008 5.816 1 98.94 25 ALA B CA 1
ATOM 1531 C C . ALA B 1 25 ? -8.328 14.289 6.285 1 98.94 25 ALA B C 1
ATOM 1533 O O . ALA B 1 25 ? -7.793 13.578 7.141 1 98.94 25 ALA B O 1
ATOM 1534 N N . TRP B 1 26 ? -7.707 15.391 5.77 1 98.88 26 TRP B N 1
ATOM 1535 C CA . TRP B 1 26 ? -6.316 15.711 6.066 1 98.88 26 TRP B CA 1
ATOM 1536 C C . TRP B 1 26 ? -6.223 16.75 7.176 1 98.88 26 TRP B C 1
ATOM 1538 O O . TRP B 1 26 ? -5.191 16.875 7.84 1 98.88 26 TRP B O 1
ATOM 1548 N N . THR B 1 27 ? -7.324 17.469 7.391 1 98.88 27 THR B N 1
ATOM 1549 C CA . THR B 1 27 ? -7.117 18.703 8.156 1 98.88 27 THR B CA 1
ATOM 1550 C C . THR B 1 27 ? -7.898 18.656 9.461 1 98.88 27 THR B C 1
ATOM 1552 O O . THR B 1 27 ? -7.668 19.484 10.352 1 98.88 27 THR B O 1
ATOM 1555 N N . LYS B 1 28 ? -8.828 17.75 9.578 1 98.88 28 LYS B N 1
ATOM 1556 C CA . LYS B 1 28 ? -9.562 17.594 10.828 1 98.88 28 LYS B CA 1
ATOM 1557 C C . LYS B 1 28 ? -9.086 16.375 11.609 1 98.88 28 LYS B C 1
ATOM 1559 O O . LYS B 1 28 ? -8.945 15.289 11.047 1 98.88 28 LYS B O 1
ATOM 1564 N N . ALA B 1 29 ? -8.906 16.578 12.875 1 98.88 29 ALA B N 1
ATOM 1565 C CA . ALA B 1 29 ? -8.367 15.516 13.719 1 98.88 29 ALA B CA 1
ATOM 1566 C C . ALA B 1 29 ? -9.273 14.281 13.695 1 98.88 29 ALA B C 1
ATOM 1568 O O . ALA B 1 29 ? -8.789 13.156 13.531 1 98.88 29 ALA B O 1
ATOM 1569 N N . GLU B 1 30 ? -10.586 14.461 13.82 1 98.75 30 GLU B N 1
ATOM 1570 C CA . GLU B 1 30 ? -11.523 13.336 13.852 1 98.75 30 GLU B CA 1
ATOM 1571 C C . GLU B 1 30 ? -11.492 12.555 12.547 1 98.75 30 GLU B C 1
ATOM 1573 O O . GLU B 1 30 ? -11.672 11.336 12.539 1 98.75 30 GLU B O 1
ATOM 1578 N N . GLU B 1 31 ? -11.266 13.266 11.43 1 98.81 31 GLU B N 1
ATOM 1579 C CA . GLU B 1 31 ? -11.211 12.609 10.125 1 98.81 31 GLU B CA 1
ATOM 1580 C C . GLU B 1 31 ? -9.875 11.906 9.914 1 98.81 31 GLU B C 1
ATOM 1582 O O . GLU B 1 31 ? -9.836 10.773 9.422 1 98.81 31 GLU B O 1
ATOM 1587 N N . LEU B 1 32 ? -8.766 12.57 10.297 1 98.81 32 LEU B N 1
ATOM 1588 C CA . LEU B 1 32 ? -7.434 11.992 10.18 1 98.81 32 LEU B CA 1
ATOM 1589 C C . LEU B 1 32 ? -7.34 10.688 10.961 1 98.81 32 LEU B C 1
ATOM 1591 O O . LEU B 1 32 ? -6.672 9.742 10.523 1 98.81 32 LEU B O 1
ATOM 1595 N N . GLU B 1 33 ? -8.016 10.594 12.023 1 98.69 33 GLU B N 1
ATOM 1596 C CA . GLU B 1 33 ? -7.984 9.422 12.898 1 98.69 33 GLU B CA 1
ATOM 1597 C C . GLU B 1 33 ? -8.734 8.25 12.281 1 98.69 33 GLU B C 1
ATOM 1599 O O . GLU B 1 33 ? -8.586 7.109 12.719 1 98.69 33 GLU B O 1
ATOM 1604 N N . LYS B 1 34 ? -9.547 8.492 11.25 1 98.56 34 LYS B N 1
ATOM 1605 C CA . LYS B 1 34 ? -10.328 7.43 10.625 1 98.56 34 LYS B CA 1
ATOM 1606 C C . LYS B 1 34 ? -9.461 6.574 9.703 1 98.56 34 LYS B C 1
ATOM 1608 O O . LYS B 1 34 ? -9.773 5.41 9.453 1 98.56 34 LYS B O 1
ATOM 1613 N N . TRP B 1 35 ? -8.391 7.176 9.258 1 98.75 35 TRP B N 1
ATOM 1614 C CA . TRP B 1 35 ? -7.727 6.445 8.188 1 98.75 35 TRP B CA 1
ATOM 1615 C C . TRP B 1 35 ? -6.211 6.465 8.367 1 98.75 35 TRP B C 1
ATOM 1617 O O . TRP B 1 35 ? -5.492 5.695 7.727 1 98.75 35 TRP B O 1
ATOM 1627 N N . PHE B 1 36 ? -5.594 7.293 9.195 1 98.56 36 PHE B N 1
ATOM 1628 C CA . PHE B 1 36 ? -4.148 7.484 9.258 1 98.56 36 PHE B CA 1
ATOM 1629 C C . PHE B 1 36 ? -3.633 7.254 10.672 1 98.56 36 PHE B C 1
ATOM 1631 O O . PHE B 1 36 ? -2.965 6.254 10.938 1 98.56 36 PHE B O 1
ATOM 1638 N N . LEU B 1 37 ? -4.148 7.984 11.648 1 98.19 37 LEU B N 1
ATOM 1639 C CA . LEU B 1 37 ? -3.535 8.055 12.969 1 98.19 37 LEU B CA 1
ATOM 1640 C C . LEU B 1 37 ? -4.465 7.473 14.031 1 98.19 37 LEU B C 1
ATOM 1642 O O . LEU B 1 37 ? -5.68 7.398 13.828 1 98.19 37 LEU B O 1
ATOM 1646 N N . ALA B 1 38 ? -3.844 7.066 15.125 1 97.44 38 ALA B N 1
ATOM 1647 C CA . ALA B 1 38 ? -4.613 6.656 16.297 1 97.44 38 ALA B CA 1
ATOM 1648 C C . ALA B 1 38 ? -5.125 7.867 17.062 1 97.44 38 ALA B C 1
ATOM 1650 O O . ALA B 1 38 ? -6.258 7.871 17.562 1 97.44 38 ALA B O 1
ATOM 1651 N N . GLU B 1 39 ? -4.258 8.891 17.172 1 98.06 39 GLU B N 1
ATOM 1652 C CA . GLU B 1 39 ? -4.602 10.125 17.891 1 98.06 39 GLU B CA 1
ATOM 1653 C C . GLU B 1 39 ? -3.988 11.344 17.203 1 98.06 39 GLU B C 1
ATOM 1655 O O . GLU B 1 39 ? -2.818 11.32 16.812 1 98.06 39 GLU B O 1
ATOM 1660 N N . VAL B 1 40 ? -4.82 12.375 17.109 1 98.62 40 VAL B N 1
ATOM 1661 C CA . VAL B 1 40 ? -4.379 13.617 16.469 1 98.62 40 VAL B CA 1
ATOM 1662 C C . VAL B 1 40 ? -4.703 14.805 17.375 1 98.62 40 VAL B C 1
ATOM 1664 O O . VAL B 1 40 ? -5.828 14.93 17.859 1 98.62 40 VAL B O 1
ATOM 1667 N N . LYS B 1 41 ? -3.746 15.562 17.625 1 98.69 41 LYS B N 1
ATOM 1668 C CA . LYS B 1 41 ? -3.941 16.875 18.25 1 98.69 41 LYS B CA 1
ATOM 1669 C C . LYS B 1 41 ? -3.408 17.984 17.359 1 98.69 41 LYS B C 1
ATOM 1671 O O . LYS B 1 41 ? -2.275 17.922 16.875 1 98.69 41 LYS B O 1
ATOM 1676 N N . PHE B 1 42 ? -4.172 18.938 17.125 1 98.88 42 PHE B N 1
ATOM 1677 C CA . PHE B 1 42 ? -3.746 20.203 16.547 1 98.88 42 PHE B CA 1
ATOM 1678 C C . PHE B 1 42 ? -3.795 21.312 17.578 1 98.88 42 PHE B C 1
ATOM 1680 O O . PHE B 1 42 ? -4.738 21.391 18.359 1 98.88 42 PHE B O 1
ATOM 1687 N N . LEU B 1 43 ? -2.814 22.062 17.594 1 98.75 43 LEU B N 1
ATOM 1688 C CA . LEU B 1 43 ? -2.738 23.219 18.484 1 98.75 43 LEU B CA 1
ATOM 1689 C C . LEU B 1 43 ? -2.605 24.516 17.688 1 98.75 43 LEU B C 1
ATOM 1691 O O . LEU B 1 43 ? -1.855 24.562 16.719 1 98.75 43 LEU B O 1
ATOM 1695 N N . ASP B 1 44 ? -3.297 25.5 18.125 1 98.44 44 ASP B N 1
ATOM 1696 C CA . ASP B 1 44 ? -3.191 26.781 17.422 1 98.44 44 ASP B CA 1
ATOM 1697 C C . ASP B 1 44 ? -1.903 27.5 17.797 1 98.44 44 ASP B C 1
ATOM 1699 O O . ASP B 1 44 ? -1.038 26.938 18.469 1 98.44 44 ASP B O 1
ATOM 1703 N N . GLN B 1 45 ? -1.748 28.703 17.312 1 96.81 45 GLN B N 1
ATOM 1704 C CA . GLN B 1 45 ? -0.513 29.469 17.5 1 96.81 45 GLN B CA 1
ATOM 1705 C C . GLN B 1 45 ? -0.285 29.797 18.969 1 96.81 45 GLN B C 1
ATOM 1707 O O . GLN B 1 45 ? 0.838 30.094 19.391 1 96.81 45 GLN B O 1
ATOM 1712 N N . ASN B 1 46 ? -1.352 29.812 19.797 1 97.56 46 ASN B N 1
ATOM 1713 C CA . ASN B 1 46 ? -1.252 30.047 21.234 1 97.56 46 ASN B CA 1
ATOM 1714 C C . ASN B 1 46 ? -1.168 28.75 22.016 1 97.56 46 ASN B C 1
ATOM 1716 O O . ASN B 1 46 ? -1.348 28.734 23.234 1 97.56 46 ASN B O 1
ATOM 1720 N N . ASN B 1 47 ? -1.033 27.641 21.281 1 97.19 47 ASN B N 1
ATOM 1721 C CA . ASN B 1 47 ? -0.873 26.297 21.844 1 97.19 47 ASN B CA 1
ATOM 1722 C C . ASN B 1 47 ? -2.168 25.797 22.469 1 97.19 47 ASN B C 1
ATOM 1724 O O . ASN B 1 47 ? -2.139 24.984 23.391 1 97.19 47 ASN B O 1
ATOM 1728 N N . ASN B 1 48 ? -3.246 26.422 22.031 1 98.31 48 ASN B N 1
ATOM 1729 C CA . ASN B 1 48 ? -4.539 25.891 22.438 1 98.31 48 ASN B CA 1
ATOM 1730 C C . ASN B 1 48 ? -4.957 24.688 21.578 1 98.31 48 ASN B C 1
ATOM 1732 O O . ASN B 1 48 ? -4.77 24.703 20.359 1 98.31 48 ASN B O 1
ATOM 1736 N N . LEU B 1 49 ? -5.465 23.719 22.281 1 98.56 49 LEU B N 1
ATOM 1737 C CA . LEU B 1 49 ? -5.992 22.562 21.578 1 98.56 49 LEU B CA 1
ATOM 1738 C C . LEU B 1 49 ? -7.199 22.938 20.719 1 98.56 49 LEU B C 1
ATOM 1740 O O . LEU B 1 49 ? -8.117 23.609 21.203 1 98.56 49 LEU B O 1
ATOM 1744 N N . ILE B 1 50 ? -7.172 22.5 19.531 1 97.5 50 ILE B N 1
ATOM 1745 C CA . ILE B 1 50 ? -8.25 22.781 18.594 1 97.5 50 ILE B CA 1
ATOM 1746 C C . ILE B 1 50 ? -9.281 21.656 18.625 1 97.5 50 ILE B C 1
ATOM 1748 O O . ILE B 1 50 ? -8.93 20.5 18.812 1 97.5 50 ILE B O 1
ATOM 1752 N N . SER B 1 51 ? -10.555 22.078 18.406 1 98.44 51 SER B N 1
ATOM 1753 C CA . SER B 1 51 ? -11.602 21.078 18.297 1 98.44 51 SER B CA 1
ATOM 1754 C C . SER B 1 51 ? -11.281 20.047 17.219 1 98.44 51 SER B C 1
ATOM 1756 O O . SER B 1 51 ? -10.773 20.406 16.156 1 98.44 51 SER B O 1
ATOM 1758 N N . LYS B 1 52 ? -11.648 18.766 17.469 1 98.5 52 LYS B N 1
ATOM 1759 C CA . LYS B 1 52 ? -11.391 17.703 16.5 1 98.5 52 LYS B CA 1
ATOM 1760 C C . LYS B 1 52 ? -12.18 17.922 15.219 1 98.5 52 LYS B C 1
ATOM 1762 O O . LYS B 1 52 ? -11.867 17.328 14.18 1 98.5 52 LYS B O 1
ATOM 1767 N N . GLN B 1 53 ? -13.211 18.766 15.25 1 98.5 53 GLN B N 1
ATOM 1768 C CA . GLN B 1 53 ? -14.086 19.016 14.102 1 98.5 53 GLN B CA 1
ATOM 1769 C C . GLN B 1 53 ? -13.609 20.219 13.297 1 98.5 53 GLN B C 1
ATOM 1771 O O . GLN B 1 53 ? -14.07 20.453 12.18 1 98.5 53 GLN B O 1
ATOM 1776 N N . ALA B 1 54 ? -12.727 20.969 13.867 1 98.31 54 ALA B N 1
ATOM 1777 C CA . ALA B 1 54 ? -12.234 22.172 13.195 1 98.31 54 ALA B CA 1
ATOM 1778 C C . ALA B 1 54 ? -10.984 21.859 12.367 1 98.31 54 ALA B C 1
ATOM 1780 O O . ALA B 1 54 ? -10.125 21.094 12.805 1 98.31 54 ALA B O 1
ATOM 1781 N N . PRO B 1 55 ? -10.906 22.469 11.258 1 98.56 55 PRO B N 1
ATOM 1782 C CA . PRO B 1 55 ? -9.734 22.219 10.43 1 98.56 55 PRO B CA 1
ATOM 1783 C C . PRO B 1 55 ? -8.469 22.891 10.961 1 98.56 55 PRO B C 1
ATOM 1785 O O . PRO B 1 55 ? -8.547 23.984 11.516 1 98.56 55 PRO B O 1
ATOM 1788 N N . ALA B 1 56 ? -7.352 22.156 10.844 1 98.62 56 ALA B N 1
ATOM 1789 C CA . ALA B 1 56 ? -6.059 22.781 11.102 1 98.62 56 ALA B CA 1
ATOM 1790 C C . ALA B 1 56 ? -5.816 23.953 10.164 1 98.62 56 ALA B C 1
ATOM 1792 O O . ALA B 1 56 ? -6.355 24 9.055 1 98.62 56 ALA B O 1
ATOM 1793 N N . ALA B 1 57 ? -4.996 24.875 10.609 1 98.5 57 ALA B N 1
ATOM 1794 C CA . ALA B 1 57 ? -4.656 26.062 9.82 1 98.5 57 ALA B CA 1
ATOM 1795 C C . ALA B 1 57 ? -3.148 26.281 9.781 1 98.5 57 ALA B C 1
ATOM 1797 O O . ALA B 1 57 ? -2.408 25.688 10.57 1 98.5 57 ALA B O 1
ATOM 1798 N N . THR B 1 58 ? -2.797 27.109 8.758 1 98.75 58 THR B N 1
ATOM 1799 C CA . THR B 1 58 ? -1.388 27.469 8.648 1 98.75 58 THR B CA 1
ATOM 1800 C C . THR B 1 58 ? -0.854 28 9.977 1 98.75 58 THR B C 1
ATOM 1802 O O . THR B 1 58 ? -1.491 28.828 10.617 1 98.75 58 THR B O 1
ATOM 1805 N N . GLY B 1 59 ? 0.283 27.406 10.391 1 98.38 59 GLY B N 1
ATOM 1806 C CA . GLY B 1 59 ? 0.932 27.875 11.602 1 98.38 59 GLY B CA 1
ATOM 1807 C C . GLY B 1 59 ? 0.616 27.031 12.82 1 98.38 59 GLY B C 1
ATOM 1808 O O . GLY B 1 59 ? 1.27 27.156 13.859 1 98.38 59 GLY B O 1
ATOM 1809 N N . TYR B 1 60 ? -0.412 26.156 12.727 1 98.75 60 TYR B N 1
ATOM 1810 C CA . TYR B 1 60 ? -0.73 25.266 13.836 1 98.75 60 TYR B CA 1
ATOM 1811 C C . TYR B 1 60 ? 0.379 24.234 14.039 1 98.75 60 TYR B C 1
ATOM 1813 O O . TYR B 1 60 ? 1.167 23.969 13.133 1 98.75 60 TYR B O 1
ATOM 1821 N N . SER B 1 61 ? 0.471 23.75 15.242 1 98.62 61 SER B N 1
ATOM 1822 C CA . SER B 1 61 ? 1.308 22.578 15.523 1 98.62 61 SER B CA 1
ATOM 1823 C C . SER B 1 61 ? 0.466 21.328 15.703 1 98.62 61 SER B C 1
ATOM 1825 O O . SER B 1 61 ? -0.756 21.406 15.852 1 98.62 61 SER B O 1
ATOM 1827 N N . TYR B 1 62 ? 1.161 20.172 15.555 1 98.75 62 TYR B N 1
ATOM 1828 C CA . TYR B 1 62 ? 0.42 18.938 15.758 1 98.75 62 TYR B CA 1
ATOM 1829 C C . TYR B 1 62 ? 1.209 17.953 16.625 1 98.75 62 TYR B C 1
ATOM 1831 O O . TYR B 1 62 ? 2.434 18.062 16.719 1 98.75 62 TYR B O 1
ATOM 1839 N N . GLU B 1 63 ? 0.529 17.078 17.266 1 98.38 63 GLU B N 1
ATOM 1840 C CA . GLU B 1 63 ? 0.995 15.852 17.906 1 98.38 63 GLU B CA 1
ATOM 1841 C C . GLU B 1 63 ? 0.25 14.633 17.375 1 98.38 63 GLU B C 1
ATOM 1843 O O . GLU B 1 63 ? -0.96 14.5 17.578 1 98.38 63 GLU B O 1
ATOM 1848 N N . TRP B 1 64 ? 0.988 13.766 16.719 1 98.25 64 TRP B N 1
ATOM 1849 C CA . TRP B 1 64 ? 0.374 12.609 16.078 1 98.25 64 TRP B CA 1
ATOM 1850 C C . TRP B 1 64 ? 0.892 11.312 16.688 1 98.25 64 TRP B C 1
ATOM 1852 O O . TRP B 1 64 ? 2.08 11.195 17 1 98.25 64 TRP B O 1
ATOM 1862 N N . LYS B 1 65 ? -0.011 10.359 16.812 1 97.19 65 LYS B N 1
ATOM 1863 C CA . LYS B 1 65 ? 0.321 9.039 17.344 1 97.19 65 LYS B CA 1
ATOM 1864 C C . LYS B 1 65 ? -0.294 7.938 16.484 1 97.19 65 LYS B C 1
ATOM 1866 O O . LYS B 1 65 ? -1.457 8.031 16.094 1 97.19 65 LYS B O 1
ATOM 1871 N N . TRP B 1 66 ? 0.491 6.918 16.281 1 95.75 66 TRP B N 1
ATOM 1872 C CA . TRP B 1 66 ? -0.002 5.742 15.562 1 95.75 66 TRP B CA 1
ATOM 1873 C C . TRP B 1 66 ? -0.346 4.617 16.531 1 95.75 66 TRP B C 1
ATOM 1875 O O . TRP B 1 66 ? 0.055 4.652 17.703 1 95.75 66 TRP B O 1
ATOM 1885 N N . TYR B 1 67 ? -1.264 3.58 16.344 1 90.88 67 TYR B N 1
ATOM 1886 C CA . TYR B 1 67 ? -1.707 2.477 17.188 1 90.88 67 TYR B CA 1
ATOM 1887 C C . TYR B 1 67 ? -0.52 1.661 17.688 1 90.88 67 TYR B C 1
ATOM 1889 O O . TYR B 1 67 ? -0.457 1.301 18.859 1 90.88 67 TYR B O 1
ATOM 1897 N N . ILE B 1 68 ? 0.457 1.326 17 1 87.44 68 ILE B N 1
ATOM 1898 C CA . ILE B 1 68 ? 1.487 0.339 17.312 1 87.44 68 ILE B CA 1
ATOM 1899 C C . ILE B 1 68 ? 2.828 1.041 17.516 1 87.44 68 ILE B C 1
ATOM 1901 O O . ILE B 1 68 ? 3.84 0.39 17.797 1 87.44 68 ILE B O 1
ATOM 1905 N N . TYR B 1 69 ? 2.844 2.277 17.453 1 87.25 69 TYR B N 1
ATOM 1906 C CA . TYR B 1 69 ? 4.051 3.053 17.719 1 87.25 69 TYR B CA 1
ATOM 1907 C C . TYR B 1 69 ? 3.857 3.955 18.938 1 87.25 69 TYR B C 1
ATOM 1909 O O . TYR B 1 69 ? 2.855 4.668 19.031 1 87.25 69 TYR B O 1
ATOM 1917 N N . GLU B 1 70 ? 4.75 3.969 19.859 1 86.69 70 GLU B N 1
ATOM 1918 C CA . GLU B 1 70 ? 4.574 4.641 21.141 1 86.69 70 GLU B CA 1
ATOM 1919 C C . GLU B 1 70 ? 4.926 6.121 21.047 1 86.69 70 GLU B C 1
ATOM 1921 O O . GLU B 1 70 ? 4.355 6.949 21.75 1 86.69 70 GLU B O 1
ATOM 1926 N N . ASP B 1 71 ? 5.734 6.457 20.219 1 92.88 71 ASP B N 1
ATOM 1927 C CA . ASP B 1 71 ? 6.262 7.816 20.172 1 92.88 71 ASP B CA 1
ATOM 1928 C C . ASP B 1 71 ? 5.262 8.781 19.547 1 92.88 71 ASP B C 1
ATOM 1930 O O . ASP B 1 71 ? 4.57 8.43 18.594 1 92.88 71 ASP B O 1
ATOM 1934 N N . ILE B 1 72 ? 5.195 9.867 20.172 1 96.31 72 ILE B N 1
ATOM 1935 C CA . ILE B 1 72 ? 4.414 10.961 19.609 1 96.31 72 ILE B CA 1
ATOM 1936 C C . ILE B 1 72 ? 5.266 11.75 18.609 1 96.31 72 ILE B C 1
ATOM 1938 O O . ILE B 1 72 ? 6.426 12.062 18.891 1 96.31 72 ILE B O 1
ATOM 1942 N N . MET B 1 73 ? 4.684 12.102 17.516 1 96.94 73 MET B N 1
ATOM 1943 C CA . MET B 1 73 ? 5.379 12.914 16.516 1 96.94 73 MET B CA 1
ATOM 1944 C C . MET B 1 73 ? 4.887 14.359 16.562 1 96.94 73 MET B C 1
ATOM 1946 O O . MET B 1 73 ? 3.721 14.625 16.25 1 96.94 73 MET B O 1
ATOM 1950 N N . PRO B 1 74 ? 5.75 15.195 16.938 1 97.81 74 PRO B N 1
ATOM 1951 C CA . PRO B 1 74 ? 5.406 16.625 16.844 1 97.81 74 PRO B CA 1
ATOM 1952 C C . PRO B 1 74 ? 5.727 17.219 15.477 1 97.81 74 PRO B C 1
ATOM 1954 O O . PRO B 1 74 ? 6.609 16.719 14.773 1 97.81 74 PRO B O 1
ATOM 1957 N N . GLY B 1 75 ? 5 18.25 15.078 1 98.25 75 GLY B N 1
ATOM 1958 C CA . GLY B 1 75 ? 5.273 18.953 13.836 1 98.25 75 GLY B CA 1
ATOM 1959 C C . GLY B 1 75 ? 4.426 20.203 13.664 1 98.25 75 GLY B C 1
ATOM 1960 O O . GLY B 1 75 ? 3.824 20.688 14.625 1 98.25 75 GLY B O 1
ATOM 1961 N N . LYS B 1 76 ? 4.492 20.734 12.461 1 98.44 76 LYS B N 1
ATOM 1962 C CA . LYS B 1 76 ? 3.807 21.984 12.172 1 98.44 76 LYS B CA 1
ATOM 1963 C C . LYS B 1 76 ? 3.062 21.922 10.844 1 98.44 76 LYS B C 1
ATOM 1965 O O . LYS B 1 76 ? 3.521 21.266 9.906 1 98.44 76 LYS B O 1
ATOM 1970 N N . ILE B 1 77 ? 1.954 22.578 10.852 1 98.81 77 ILE B N 1
ATOM 1971 C CA . ILE B 1 77 ? 1.261 22.844 9.594 1 98.81 77 ILE B CA 1
ATOM 1972 C C . ILE B 1 77 ? 1.835 24.094 8.93 1 98.81 77 ILE B C 1
ATOM 1974 O O . ILE B 1 77 ? 1.698 25.203 9.461 1 98.81 77 ILE B O 1
ATOM 1978 N N . THR B 1 78 ? 2.445 23.938 7.812 1 98.75 78 THR B N 1
ATOM 1979 C CA . THR B 1 78 ? 3.174 25.047 7.211 1 98.75 78 THR B CA 1
ATOM 1980 C C . THR B 1 78 ? 2.307 25.766 6.18 1 98.75 78 THR B C 1
ATOM 1982 O O . THR B 1 78 ? 2.529 26.953 5.887 1 98.75 78 THR B O 1
ATOM 1985 N N . ASP B 1 79 ? 1.327 25.094 5.582 1 98.81 79 ASP B N 1
ATOM 1986 C CA . ASP B 1 79 ? 0.394 25.719 4.652 1 98.81 79 ASP B CA 1
ATOM 1987 C C . ASP B 1 79 ? -0.933 24.969 4.609 1 98.81 79 ASP B C 1
ATOM 1989 O O . ASP B 1 79 ? -0.958 23.766 4.371 1 98.81 79 ASP B O 1
ATOM 1993 N N . ALA B 1 80 ? -1.966 25.562 4.867 1 98.81 80 ALA B N 1
ATOM 1994 C CA . ALA B 1 80 ? -3.344 25.094 4.75 1 98.81 80 ALA B CA 1
ATOM 1995 C C . ALA B 1 80 ? -4.23 26.156 4.109 1 98.81 80 ALA B C 1
ATOM 1997 O O . ALA B 1 80 ? -4.594 27.141 4.754 1 98.81 80 ALA B O 1
ATOM 1998 N N . ASN B 1 81 ? -4.676 25.953 2.867 1 98.56 81 ASN B N 1
ATOM 1999 C CA . ASN B 1 81 ? -5.367 27.031 2.174 1 98.56 81 ASN B CA 1
ATOM 2000 C C . ASN B 1 81 ? -6.883 26.906 2.303 1 98.56 81 ASN B C 1
ATOM 2002 O O . ASN B 1 81 ? -7.629 27.719 1.758 1 98.56 81 ASN B O 1
ATOM 2006 N N . GLY B 1 82 ? -7.352 25.812 2.904 1 98.12 82 GLY B N 1
ATOM 2007 C CA . GLY B 1 82 ? -8.766 25.641 3.176 1 98.12 82 GLY B CA 1
ATOM 2008 C C . GLY B 1 82 ? -9.523 25.016 2.018 1 98.12 82 GLY B C 1
ATOM 2009 O O . GLY B 1 82 ? -10.742 24.859 2.076 1 98.12 82 GLY B O 1
ATOM 2010 N N . LYS B 1 83 ? -8.812 24.578 0.949 1 97.81 83 LYS B N 1
ATOM 2011 C CA . LYS B 1 83 ? -9.516 24.141 -0.247 1 97.81 83 LYS B CA 1
ATOM 2012 C C . LYS B 1 83 ? -8.859 22.891 -0.844 1 97.81 83 LYS B C 1
ATOM 2014 O O . LYS B 1 83 ? -9.453 21.812 -0.837 1 97.81 83 LYS B O 1
ATOM 2019 N N . ASP B 1 84 ? -7.621 23.016 -1.277 1 98.44 84 ASP B N 1
ATOM 2020 C CA . ASP B 1 84 ? -7.094 21.922 -2.068 1 98.44 84 ASP B CA 1
ATOM 2021 C C . ASP B 1 84 ? -5.586 21.766 -1.858 1 98.44 84 ASP B C 1
ATOM 2023 O O . ASP B 1 84 ? -4.918 21.062 -2.619 1 98.44 84 ASP B O 1
ATOM 2027 N N . PHE B 1 85 ? -5.062 22.406 -0.883 1 98.88 85 PHE B N 1
ATOM 2028 C CA . PHE B 1 85 ? -3.635 22.297 -0.604 1 98.88 85 PHE B CA 1
ATOM 2029 C C . PHE B 1 85 ? -3.375 22.281 0.898 1 98.88 85 PHE B C 1
ATOM 2031 O O . PHE B 1 85 ? -3.936 23.109 1.633 1 98.88 85 PHE B O 1
ATOM 2038 N N . PHE B 1 86 ? -2.545 21.359 1.413 1 98.88 86 PHE B N 1
ATOM 2039 C CA . PHE B 1 86 ? -2.158 21.156 2.807 1 98.88 86 PHE B CA 1
ATOM 2040 C C . PHE B 1 86 ? -0.697 20.734 2.908 1 98.88 86 PHE B C 1
ATOM 2042 O O . PHE B 1 86 ? -0.258 19.828 2.207 1 98.88 86 PHE B O 1
ATOM 2049 N N . GLN B 1 87 ? 0.097 21.453 3.672 1 98.94 87 GLN B N 1
ATOM 2050 C CA . GLN B 1 87 ? 1.522 21.188 3.834 1 98.94 87 GLN B CA 1
ATOM 2051 C C . GLN B 1 87 ? 1.899 21.094 5.309 1 98.94 87 GLN B C 1
ATOM 2053 O O . GLN B 1 87 ? 1.423 21.875 6.129 1 98.94 87 GLN B O 1
ATOM 2058 N N . PHE B 1 88 ? 2.758 20.172 5.656 1 98.88 88 PHE B N 1
ATOM 2059 C CA . PHE B 1 88 ? 3.178 20.016 7.043 1 98.88 88 PHE B CA 1
ATOM 2060 C C . PHE B 1 88 ? 4.586 19.438 7.121 1 98.88 88 PHE B C 1
ATOM 2062 O O . PHE B 1 88 ? 5.07 18.844 6.156 1 98.88 88 PHE B O 1
ATOM 2069 N N . THR B 1 89 ? 5.281 19.672 8.18 1 98.81 89 THR B N 1
ATOM 2070 C CA . THR B 1 89 ? 6.57 19.047 8.453 1 98.81 89 THR B CA 1
ATOM 2071 C C . THR B 1 89 ? 6.387 17.578 8.82 1 98.81 89 THR B C 1
ATOM 2073 O O . THR B 1 89 ? 5.352 17.188 9.375 1 98.81 89 THR B O 1
ATOM 2076 N N . PHE B 1 90 ? 7.277 16.812 8.438 1 98.5 90 PHE B N 1
ATOM 2077 C CA . PHE B 1 90 ? 7.188 15.367 8.656 1 98.5 90 PHE B CA 1
ATOM 2078 C C . PHE B 1 90 ? 8.578 14.742 8.711 1 98.5 90 PHE B C 1
ATOM 2080 O O . PHE B 1 90 ? 9.414 15.008 7.852 1 98.5 90 PHE B O 1
ATOM 2087 N N . GLU B 1 91 ? 8.812 13.812 9.727 1 96.94 91 GLU B N 1
ATOM 2088 C CA . GLU B 1 91 ? 10.086 13.102 9.867 1 96.94 91 GLU B CA 1
ATOM 2089 C C . GLU B 1 91 ? 11.258 14.07 9.82 1 96.94 91 GLU B C 1
ATOM 2091 O O . GLU B 1 91 ? 12.086 14.008 8.906 1 96.94 91 GLU B O 1
ATOM 2096 N N . GLY B 1 92 ? 11.359 14.93 10.852 1 93.75 92 GLY B N 1
ATOM 2097 C CA . GLY B 1 92 ? 12.453 15.883 10.93 1 93.75 92 GLY B CA 1
ATOM 2098 C C . GLY B 1 92 ? 12.234 17.109 10.062 1 93.75 92 GLY B C 1
ATOM 2099 O O . GLY B 1 92 ? 11.219 17.797 10.203 1 93.75 92 GLY B O 1
ATOM 2100 N N . GLU B 1 93 ? 13.094 17.266 9.07 1 90.75 93 GLU B N 1
ATOM 2101 C CA . GLU B 1 93 ? 13.07 18.484 8.25 1 90.75 93 GLU B CA 1
ATOM 2102 C C . GLU B 1 93 ? 12.289 18.25 6.957 1 90.75 93 GLU B C 1
ATOM 2104 O O . GLU B 1 93 ? 12.258 19.125 6.09 1 90.75 93 GLU B O 1
ATOM 2109 N N . CYS B 1 94 ? 11.711 17.141 6.828 1 98.5 94 CYS B N 1
ATOM 2110 C CA . CYS B 1 94 ? 10.953 16.875 5.613 1 98.5 94 CYS B CA 1
ATOM 2111 C C . CYS B 1 94 ? 9.672 17.703 5.578 1 98.5 94 CYS B C 1
ATOM 2113 O O . CYS B 1 94 ? 9.18 18.156 6.617 1 98.5 94 CYS B O 1
ATOM 2115 N N . VAL B 1 95 ? 9.25 17.922 4.387 1 98.69 95 VAL B N 1
ATOM 2116 C CA . VAL B 1 95 ? 7.969 18.578 4.145 1 98.69 95 VAL B CA 1
ATOM 2117 C C . VAL B 1 95 ? 7.094 17.688 3.264 1 98.69 95 VAL B C 1
ATOM 2119 O O . VAL B 1 95 ? 7.574 17.094 2.297 1 98.69 95 VAL B O 1
ATOM 2122 N N . VAL B 1 96 ? 5.812 17.609 3.615 1 98.94 96 VAL B N 1
ATOM 2123 C CA . VAL B 1 96 ? 4.844 16.844 2.834 1 98.94 96 VAL B CA 1
ATOM 2124 C C . VAL B 1 96 ? 3.775 17.781 2.279 1 98.94 96 VAL B C 1
ATOM 2126 O O . VAL B 1 96 ? 3.168 18.562 3.027 1 98.94 96 VAL B O 1
ATOM 2129 N N . ASP B 1 97 ? 3.629 17.703 0.97 1 98.81 97 ASP B N 1
ATOM 2130 C CA . ASP B 1 97 ? 2.557 18.391 0.268 1 98.81 97 ASP B CA 1
ATOM 2131 C C . ASP B 1 97 ? 1.419 17.438 -0.083 1 98.81 97 ASP B C 1
ATOM 2133 O O . ASP B 1 97 ? 1.658 16.344 -0.583 1 98.81 97 ASP B O 1
ATOM 2137 N N . VAL B 1 98 ? 0.252 17.922 0.194 1 98.94 98 VAL B N 1
ATOM 2138 C CA . VAL B 1 98 ? -0.942 17.25 -0.295 1 98.94 98 VAL B CA 1
ATOM 2139 C C . VAL B 1 98 ? -1.74 18.188 -1.198 1 98.94 98 VAL B C 1
ATOM 2141 O O . VAL B 1 98 ? -2.213 19.234 -0.752 1 98.94 98 VAL B O 1
ATOM 2144 N N . LYS B 1 99 ? -1.81 17.828 -2.418 1 98.88 99 LYS B N 1
ATOM 2145 C CA . LYS B 1 99 ? -2.562 18.594 -3.408 1 98.88 99 LYS B CA 1
ATOM 2146 C C . LYS B 1 99 ? -3.773 17.812 -3.902 1 98.88 99 LYS B C 1
ATOM 2148 O O . LYS B 1 99 ? -3.664 16.625 -4.215 1 98.88 99 LYS B O 1
ATOM 2153 N N . LEU B 1 100 ? -4.906 18.453 -3.977 1 98.81 100 LEU B N 1
ATOM 2154 C CA . LEU B 1 100 ? -6.148 17.828 -4.41 1 98.81 100 LEU B CA 1
ATOM 2155 C C . LEU B 1 100 ? -6.629 18.422 -5.73 1 98.81 100 LEU B C 1
ATOM 2157 O O . LEU B 1 100 ? -6.633 19.641 -5.906 1 98.81 100 LEU B O 1
ATOM 2161 N N . THR B 1 101 ? -6.934 17.562 -6.633 1 98 101 THR B N 1
ATOM 2162 C CA . THR B 1 101 ? -7.508 17.984 -7.906 1 98 101 THR B CA 1
ATOM 2163 C C . THR B 1 101 ? -8.703 17.109 -8.273 1 98 101 THR B C 1
ATOM 2165 O O . THR B 1 101 ? -8.672 15.891 -8.086 1 98 101 THR B O 1
ATOM 2168 N N . MET B 1 102 ? -9.711 17.75 -8.734 1 96.56 102 MET B N 1
ATOM 2169 C CA . MET B 1 102 ? -10.883 16.984 -9.164 1 96.56 102 MET B CA 1
ATOM 2170 C C . MET B 1 102 ? -10.703 16.469 -10.586 1 96.56 102 MET B C 1
ATOM 2172 O O . MET B 1 102 ? -10.234 17.188 -11.469 1 96.56 102 MET B O 1
ATOM 2176 N N . LYS B 1 103 ? -10.938 15.211 -10.734 1 95.25 103 LYS B N 1
ATOM 2177 C CA . LYS B 1 103 ? -10.977 14.555 -12.031 1 95.25 103 LYS B CA 1
ATOM 2178 C C . LYS B 1 103 ? -12.219 13.68 -12.172 1 95.25 103 LYS B C 1
ATOM 2180 O O . LYS B 1 103 ? -12.242 12.555 -11.672 1 95.25 103 LYS B O 1
ATOM 2185 N N . GLY B 1 104 ? -13.25 14.18 -12.992 1 92.56 104 GLY B N 1
ATOM 2186 C CA . GLY B 1 104 ? -14.508 13.461 -13.031 1 92.56 104 GLY B CA 1
ATOM 2187 C C . GLY B 1 104 ? -15.156 13.32 -11.672 1 92.56 104 GLY B C 1
ATOM 2188 O O . GLY B 1 104 ? -15.383 14.312 -10.977 1 92.56 104 GLY B O 1
ATOM 2189 N N . ASP B 1 105 ? -15.398 12.07 -11.289 1 93.75 105 ASP B N 1
ATOM 2190 C CA . ASP B 1 105 ? -16.047 11.797 -10.008 1 93.75 105 ASP B CA 1
ATOM 2191 C C . ASP B 1 105 ? -15.016 11.531 -8.914 1 93.75 105 ASP B C 1
ATOM 2193 O O . ASP B 1 105 ? -15.375 11.18 -7.793 1 93.75 105 ASP B O 1
ATOM 2197 N N . TYR B 1 106 ? -13.758 11.812 -9.25 1 97.44 106 TYR B N 1
ATOM 2198 C CA . TYR B 1 106 ? -12.695 11.484 -8.305 1 97.44 106 TYR B CA 1
ATOM 2199 C C . TYR B 1 106 ? -11.984 12.742 -7.816 1 97.44 106 TYR B C 1
ATOM 2201 O O . TYR B 1 106 ? -11.891 13.727 -8.555 1 97.44 106 TYR B O 1
ATOM 2209 N N . THR B 1 107 ? -11.594 12.719 -6.598 1 98.5 107 THR B N 1
ATOM 2210 C CA . THR B 1 107 ? -10.547 13.617 -6.121 1 98.5 107 THR B CA 1
ATOM 2211 C C . THR B 1 107 ? -9.18 12.938 -6.18 1 98.5 107 THR B C 1
ATOM 2213 O O . THR B 1 107 ? -8.961 11.914 -5.523 1 98.5 107 THR B O 1
ATOM 2216 N N . VAL B 1 108 ? -8.32 13.469 -6.973 1 98.62 108 VAL B N 1
ATOM 2217 C CA . VAL B 1 108 ? -6.953 12.953 -7.035 1 98.62 108 VAL B CA 1
ATOM 2218 C C . VAL B 1 108 ? -6.109 13.586 -5.93 1 98.62 108 VAL B C 1
ATOM 2220 O O . VAL B 1 108 ? -6.012 14.812 -5.84 1 98.62 108 VAL B O 1
ATOM 2223 N N . VAL B 1 109 ? -5.559 12.766 -5.055 1 98.88 109 VAL B N 1
ATOM 2224 C CA . VAL B 1 109 ? -4.637 13.18 -4.004 1 98.88 109 VAL B CA 1
ATOM 2225 C C . VAL B 1 109 ? -3.197 13.016 -4.488 1 98.88 109 VAL B C 1
ATOM 2227 O O . VAL B 1 109 ? -2.762 11.898 -4.789 1 98.88 109 VAL B O 1
ATOM 2230 N N . GLU B 1 110 ? -2.498 14.055 -4.602 1 98.75 110 GLU B N 1
ATOM 2231 C CA . GLU B 1 110 ? -1.07 14.031 -4.902 1 98.75 110 GLU B CA 1
ATOM 2232 C C . GLU B 1 110 ? -0.24 14.398 -3.676 1 98.75 110 GLU B C 1
ATOM 2234 O O . GLU B 1 110 ? -0.326 15.516 -3.17 1 98.75 110 GLU B O 1
ATOM 2239 N N . LEU B 1 111 ? 0.529 13.469 -3.191 1 98.94 111 LEU B N 1
ATOM 2240 C CA . LEU B 1 111 ? 1.369 13.656 -2.016 1 98.94 111 LEU B CA 1
ATOM 2241 C C . LEU B 1 111 ? 2.844 13.703 -2.4 1 98.94 111 LEU B C 1
ATOM 2243 O O . LEU B 1 111 ? 3.326 12.828 -3.125 1 98.94 111 LEU B O 1
ATOM 2247 N N . THR B 1 112 ? 3.52 14.727 -1.993 1 98.88 112 THR B N 1
ATOM 2248 C CA . THR B 1 112 ? 4.953 14.852 -2.232 1 98.88 112 THR B CA 1
ATOM 2249 C C . THR B 1 112 ? 5.707 15.047 -0.92 1 98.88 112 THR B C 1
ATOM 2251 O O . THR B 1 112 ? 5.383 15.945 -0.139 1 98.88 112 THR B O 1
ATOM 2254 N N . GLN B 1 113 ? 6.617 14.203 -0.626 1 98.88 113 GLN B N 1
ATOM 2255 C CA . GLN B 1 113 ? 7.547 14.422 0.478 1 98.88 113 GLN B CA 1
ATOM 2256 C C . GLN B 1 113 ? 8.922 14.828 -0.034 1 98.88 113 GLN B C 1
ATOM 2258 O O . GLN B 1 113 ? 9.445 14.227 -0.979 1 98.88 113 GLN B O 1
ATOM 2263 N N . GLN B 1 114 ? 9.477 15.844 0.583 1 98.69 114 GLN B N 1
ATOM 2264 C CA . GLN B 1 114 ? 10.742 16.406 0.109 1 98.69 114 GLN B CA 1
ATOM 2265 C C . GLN B 1 114 ? 11.68 16.703 1.274 1 98.69 114 GLN B C 1
ATOM 2267 O O . GLN B 1 114 ? 11.312 16.516 2.438 1 98.69 114 GLN B O 1
ATOM 2272 N N . ASN B 1 115 ? 12.906 17.094 0.876 1 98.56 115 ASN B N 1
ATOM 2273 C CA . ASN B 1 115 ? 13.953 17.453 1.822 1 98.56 115 ASN B CA 1
ATOM 2274 C C . ASN B 1 115 ? 14.383 16.266 2.672 1 98.56 115 ASN B C 1
ATOM 2276 O O . ASN B 1 115 ? 14.602 16.406 3.875 1 98.56 115 ASN B O 1
ATOM 2280 N N . ILE B 1 116 ? 14.422 15.109 2.098 1 98.62 116 ILE B N 1
ATOM 2281 C CA . ILE B 1 116 ? 14.883 13.906 2.785 1 98.62 116 ILE B CA 1
ATOM 2282 C C . ILE B 1 116 ? 16.406 13.883 2.811 1 98.62 116 ILE B C 1
ATOM 2284 O O . ILE B 1 116 ? 17.062 13.992 1.765 1 98.62 116 ILE B O 1
ATOM 2288 N N . PRO B 1 117 ? 16.953 13.797 4.004 1 97.94 117 PRO B N 1
ATOM 2289 C CA . PRO B 1 117 ? 18.422 13.664 4.047 1 97.94 117 PRO B CA 1
ATOM 2290 C C . PRO B 1 117 ? 18.922 12.438 3.293 1 97.94 117 PRO B C 1
ATOM 2292 O O . PRO B 1 117 ? 18.156 11.508 3.029 1 97.94 117 PRO B O 1
ATOM 2295 N N . THR B 1 118 ? 20.219 12.391 3.016 1 96.06 118 THR B N 1
ATOM 2296 C CA . THR B 1 118 ? 20.672 11.359 2.1 1 96.06 118 THR B CA 1
ATOM 2297 C C . THR B 1 118 ? 21.641 10.406 2.805 1 96.06 118 THR B C 1
ATOM 2299 O O . THR B 1 118 ? 22.391 9.68 2.152 1 96.06 118 THR B O 1
ATOM 2302 N N . ASP B 1 119 ? 21.641 10.539 4.148 1 96.06 119 ASP B N 1
ATOM 2303 C CA . ASP B 1 119 ? 22.391 9.508 4.863 1 96.06 119 ASP B CA 1
ATOM 2304 C C . ASP B 1 119 ? 21.703 8.148 4.754 1 96.06 119 ASP B C 1
ATOM 2306 O O . ASP B 1 119 ? 20.531 8.07 4.395 1 96.06 119 ASP B O 1
ATOM 2310 N N . ASP B 1 120 ? 22.391 7.062 5.039 1 95.88 120 ASP B N 1
ATOM 2311 C CA . ASP B 1 120 ? 21.906 5.703 4.828 1 95.88 120 ASP B CA 1
ATOM 2312 C C . ASP B 1 120 ? 20.625 5.449 5.629 1 95.88 120 ASP B C 1
ATOM 2314 O O . ASP B 1 120 ? 19.703 4.805 5.141 1 95.88 120 ASP B O 1
ATOM 2318 N N . ASN B 1 121 ? 20.641 5.922 6.809 1 95.88 121 ASN B N 1
ATOM 2319 C CA . ASN B 1 121 ? 19.453 5.758 7.645 1 95.88 121 ASN B CA 1
ATOM 2320 C C . ASN B 1 121 ? 18.234 6.434 7.023 1 95.88 121 ASN B C 1
ATOM 2322 O O . ASN B 1 121 ? 17.156 5.844 6.965 1 95.88 121 ASN B O 1
ATOM 2326 N N . SER B 1 122 ? 18.391 7.66 6.562 1 97.06 122 SER B N 1
ATOM 2327 C CA . SER B 1 122 ? 17.281 8.414 5.965 1 97.06 122 SER B CA 1
ATOM 2328 C C . SER B 1 122 ? 16.844 7.797 4.645 1 97.06 122 SER B C 1
ATOM 2330 O O . SER B 1 122 ? 15.648 7.758 4.34 1 97.06 122 SER B O 1
ATOM 2332 N N . LYS B 1 123 ? 17.828 7.355 3.873 1 97 123 LYS B N 1
ATOM 2333 C CA . LYS B 1 123 ? 17.484 6.68 2.625 1 97 123 LYS B CA 1
ATOM 2334 C C . LYS B 1 123 ? 16.578 5.48 2.881 1 97 123 LYS B C 1
ATOM 2336 O O . LYS B 1 123 ? 15.547 5.32 2.217 1 97 123 LYS B O 1
ATOM 2341 N N . GLN B 1 124 ? 16.906 4.723 3.842 1 96.62 124 GLN B N 1
ATOM 2342 C CA . GLN B 1 124 ? 16.203 3.475 4.098 1 96.62 124 GLN B CA 1
ATOM 2343 C C . GLN B 1 124 ? 14.891 3.729 4.836 1 96.62 124 GLN B C 1
ATOM 2345 O O . GLN B 1 124 ? 13.836 3.23 4.43 1 96.62 124 GLN B O 1
ATOM 2350 N N . PHE B 1 125 ? 14.875 4.527 5.812 1 95.69 125 PHE B N 1
ATOM 2351 C CA . PHE B 1 125 ? 13.758 4.555 6.742 1 95.69 125 PHE B CA 1
ATOM 2352 C C . PHE B 1 125 ? 12.844 5.746 6.461 1 95.69 125 PHE B C 1
ATOM 2354 O O . PHE B 1 125 ? 11.672 5.738 6.832 1 95.69 125 PHE B O 1
ATOM 2361 N N . ILE B 1 126 ? 13.367 6.754 5.871 1 97.56 126 ILE B N 1
ATOM 2362 C CA . ILE B 1 126 ? 12.523 7.883 5.512 1 97.56 126 ILE B CA 1
ATOM 2363 C C . ILE B 1 126 ? 12.164 7.805 4.027 1 97.56 126 ILE B C 1
ATOM 2365 O O . ILE B 1 126 ? 11.008 7.543 3.674 1 97.56 126 ILE B O 1
ATOM 2369 N N . ARG B 1 127 ? 13.148 7.789 3.123 1 98.12 127 ARG B N 1
ATOM 2370 C CA . ARG B 1 127 ? 12.859 7.805 1.692 1 98.12 127 ARG B CA 1
ATOM 2371 C C . ARG B 1 127 ? 12.07 6.562 1.281 1 98.12 127 ARG B C 1
ATOM 2373 O O . ARG B 1 127 ? 11.023 6.668 0.637 1 98.12 127 ARG B O 1
ATOM 2380 N N . LEU B 1 128 ? 12.594 5.383 1.575 1 97.88 128 LEU B N 1
ATOM 2381 C CA . LEU B 1 128 ? 11.906 4.152 1.2 1 97.88 128 LEU B CA 1
ATOM 2382 C C . LEU B 1 128 ? 10.781 3.836 2.18 1 97.88 128 LEU B C 1
ATOM 2384 O O . LEU B 1 128 ? 9.703 3.393 1.772 1 97.88 128 LEU B O 1
ATOM 2388 N N . GLY B 1 129 ? 11.031 4.074 3.432 1 97.12 129 GLY B N 1
ATOM 2389 C CA . GLY B 1 129 ? 10.047 3.777 4.461 1 97.12 129 GLY B CA 1
ATOM 2390 C C . GLY B 1 129 ? 8.789 4.617 4.34 1 97.12 129 GLY B C 1
ATOM 2391 O O . GLY B 1 129 ? 7.676 4.082 4.32 1 97.12 129 GLY B O 1
ATOM 2392 N N . CYS B 1 130 ? 8.984 5.926 4.277 1 98.12 130 CYS B N 1
ATOM 2393 C CA . CYS B 1 130 ? 7.82 6.801 4.156 1 98.12 130 CYS B CA 1
ATOM 2394 C C . CYS B 1 130 ? 7.105 6.582 2.83 1 98.12 130 CYS B C 1
ATOM 2396 O O . CYS B 1 130 ? 5.879 6.66 2.76 1 98.12 130 CYS B O 1
ATOM 2398 N N . ALA B 1 131 ? 7.887 6.359 1.795 1 98.25 131 ALA B N 1
ATOM 2399 C CA . ALA B 1 131 ? 7.266 6.094 0.501 1 98.25 131 ALA B CA 1
ATOM 2400 C C . ALA B 1 131 ? 6.332 4.887 0.579 1 98.25 131 ALA B C 1
ATOM 2402 O O . ALA B 1 131 ? 5.203 4.934 0.082 1 98.25 131 ALA B O 1
ATOM 2403 N N . SER B 1 132 ? 6.797 3.834 1.162 1 97.38 132 SER B N 1
ATOM 2404 C CA . SER B 1 132 ? 5.977 2.641 1.355 1 97.38 132 SER B CA 1
ATOM 2405 C C . SER B 1 132 ? 4.805 2.92 2.291 1 97.38 132 SER B C 1
ATOM 2407 O O . SER B 1 132 ? 3.676 2.514 2.016 1 97.38 132 SER B O 1
ATOM 2409 N N . GLY B 1 133 ? 5.016 3.596 3.336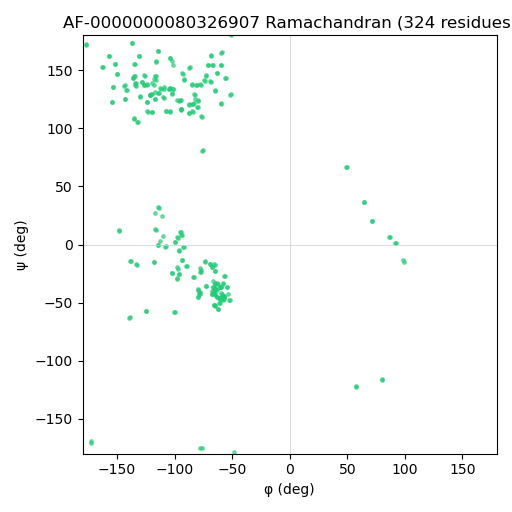 1 97.38 133 GLY B N 1
ATOM 2410 C CA . GLY B 1 133 ? 3.971 3.918 4.297 1 97.38 133 GLY B CA 1
ATOM 2411 C C . GLY B 1 133 ? 2.846 4.738 3.699 1 97.38 133 GLY B C 1
ATOM 2412 O O . GLY B 1 133 ? 1.67 4.406 3.865 1 97.38 133 GLY B O 1
ATOM 2413 N N . TRP B 1 134 ? 3.242 5.828 3.012 1 98.44 134 TRP B N 1
ATOM 2414 C CA . TRP B 1 134 ? 2.232 6.688 2.4 1 98.44 134 TRP B CA 1
ATOM 2415 C C . TRP B 1 134 ? 1.403 5.91 1.383 1 98.44 134 TRP B C 1
ATOM 2417 O O . TRP B 1 134 ? 0.207 6.164 1.225 1 98.44 134 TRP B O 1
ATOM 2427 N N . SER B 1 135 ? 2.059 5 0.665 1 97.94 135 SER B N 1
ATOM 2428 C CA . SER B 1 135 ? 1.313 4.18 -0.284 1 97.94 135 SER B CA 1
ATOM 2429 C C . SER B 1 135 ? 0.192 3.414 0.409 1 97.94 135 SER B C 1
ATOM 2431 O O . SER B 1 135 ? -0.944 3.398 -0.07 1 97.94 135 SER B O 1
ATOM 2433 N N . PHE B 1 136 ? 0.462 2.842 1.532 1 98.31 136 PHE B N 1
ATOM 2434 C CA . PHE B 1 136 ? -0.563 2.125 2.281 1 98.31 136 PHE B CA 1
ATOM 2435 C C . PHE B 1 136 ? -1.645 3.08 2.771 1 98.31 136 PHE B C 1
ATOM 2437 O O . PHE B 1 136 ? -2.836 2.828 2.58 1 98.31 136 PHE B O 1
ATOM 2444 N N . TYR B 1 137 ? -1.24 4.141 3.43 1 98.62 137 TYR B N 1
ATOM 2445 C CA . TYR B 1 137 ? -2.219 5.004 4.082 1 98.62 137 TYR B CA 1
ATOM 2446 C C . TYR B 1 137 ? -3.123 5.676 3.055 1 98.62 137 TYR B C 1
ATOM 2448 O O . TYR B 1 137 ? -4.305 5.918 3.318 1 98.62 137 TYR B O 1
ATOM 2456 N N . LEU B 1 138 ? -2.572 6.004 1.851 1 98.75 138 LEU B N 1
ATOM 2457 C CA . LEU B 1 138 ? -3.412 6.57 0.801 1 98.75 138 LEU B CA 1
ATOM 2458 C C . LEU B 1 138 ? -4.422 5.543 0.3 1 98.75 138 LEU B C 1
ATOM 2460 O O . LEU B 1 138 ? -5.574 5.887 0.017 1 98.75 138 LEU B O 1
ATOM 2464 N N . VAL B 1 139 ? -4.023 4.281 0.219 1 98.56 139 VAL B N 1
ATOM 2465 C CA . VAL B 1 139 ? -4.949 3.219 -0.153 1 98.56 139 VAL B CA 1
ATOM 2466 C C . VAL B 1 139 ? -6.016 3.062 0.927 1 98.56 139 VAL B C 1
ATOM 2468 O O . VAL B 1 139 ? -7.195 2.869 0.621 1 98.56 139 VAL B O 1
ATOM 2471 N N . ASN B 1 140 ? -5.582 3.139 2.172 1 98.81 140 ASN B N 1
ATOM 2472 C CA . ASN B 1 140 ? -6.547 3.051 3.264 1 98.81 140 ASN B CA 1
ATOM 2473 C C . ASN B 1 140 ? -7.508 4.234 3.256 1 98.81 140 ASN B C 1
ATOM 2475 O O . ASN B 1 140 ? -8.688 4.082 3.582 1 98.81 140 ASN B O 1
ATOM 2479 N N . LEU B 1 141 ? -6.98 5.465 2.92 1 98.88 141 LEU B N 1
ATOM 2480 C CA . LEU B 1 141 ? -7.852 6.621 2.729 1 98.88 141 LEU B CA 1
ATOM 2481 C C . LEU B 1 141 ? -8.969 6.297 1.741 1 98.88 141 LEU B C 1
ATOM 2483 O O . LEU B 1 141 ? -10.141 6.539 2.027 1 98.88 141 LEU B O 1
ATOM 2487 N N . LYS B 1 142 ? -8.586 5.707 0.631 1 98.75 142 LYS B N 1
ATOM 2488 C CA . LYS B 1 142 ? -9.547 5.316 -0.395 1 98.75 142 LYS B CA 1
ATOM 2489 C C . LYS B 1 142 ? -10.547 4.301 0.15 1 98.75 142 LYS B C 1
ATOM 2491 O O . LYS B 1 142 ? -11.758 4.445 -0.054 1 98.75 142 LYS B O 1
ATOM 2496 N N . SER B 1 143 ? -10.07 3.285 0.864 1 98.81 143 SER B N 1
ATOM 2497 C CA . SER B 1 143 ? -10.93 2.248 1.421 1 98.81 143 SER B CA 1
ATOM 2498 C C . SER B 1 143 ? -11.961 2.84 2.373 1 98.81 143 SER B C 1
ATOM 2500 O O . SER B 1 143 ? -13.148 2.523 2.283 1 98.81 143 SER B O 1
ATOM 2502 N N . VAL B 1 144 ? -11.523 3.719 3.242 1 98.81 144 VAL B N 1
ATOM 2503 C CA . VAL B 1 144 ? -12.375 4.297 4.273 1 98.81 144 VAL B CA 1
ATOM 2504 C C . VAL B 1 144 ? -13.438 5.184 3.629 1 98.81 144 VAL B C 1
ATOM 2506 O O . VAL B 1 144 ? -14.617 5.09 3.963 1 98.81 144 VAL B O 1
ATOM 2509 N N . TYR B 1 145 ? -13.086 5.969 2.674 1 98.69 145 TYR B N 1
ATOM 2510 C CA . TYR B 1 145 ? -14 6.996 2.186 1 98.69 145 TYR B CA 1
ATOM 2511 C C . TYR B 1 145 ? -14.875 6.457 1.06 1 98.69 145 TYR B C 1
ATOM 2513 O O . TYR B 1 145 ? -15.898 7.051 0.725 1 98.69 145 TYR B O 1
ATOM 2521 N N . GLU B 1 146 ? -14.461 5.324 0.417 1 98.25 146 GLU B N 1
ATOM 2522 C CA . GLU B 1 146 ? -15.297 4.742 -0.627 1 98.25 146 GLU B CA 1
ATOM 2523 C C . GLU B 1 146 ? -16.141 3.602 -0.077 1 98.25 146 GLU B C 1
ATOM 2525 O O . GLU B 1 146 ? -17.25 3.348 -0.57 1 98.25 146 GLU B O 1
ATOM 2530 N N . GLY B 1 147 ? -15.602 2.92 0.977 1 97.44 147 GLY B N 1
ATOM 2531 C CA . GLY B 1 147 ? -16.297 1.717 1.398 1 97.44 147 GLY B CA 1
ATOM 2532 C C . GLY B 1 147 ? -16.5 1.635 2.9 1 97.44 147 GLY B C 1
ATOM 2533 O O . GLY B 1 147 ? -17.234 0.779 3.391 1 97.44 147 GLY B O 1
ATOM 2534 N N . GLY B 1 148 ? -15.734 2.434 3.693 1 97.81 148 GLY B N 1
ATOM 2535 C CA . GLY B 1 148 ? -15.945 2.514 5.129 1 97.81 148 GLY B CA 1
ATOM 2536 C C . GLY B 1 148 ? -15.094 1.53 5.91 1 97.81 148 GLY B C 1
ATOM 2537 O O . GLY B 1 148 ? -15.188 1.452 7.137 1 97.81 148 GLY B O 1
ATOM 2538 N N . LEU B 1 149 ? -14.297 0.798 5.188 1 98.19 149 LEU B N 1
ATOM 2539 C CA . LEU B 1 149 ? -13.492 -0.221 5.852 1 98.19 149 LEU B CA 1
ATOM 2540 C C . LEU B 1 149 ? -12.102 0.315 6.18 1 98.19 149 LEU B C 1
ATOM 2542 O O . LEU B 1 149 ? -11.398 0.805 5.293 1 98.19 149 LEU B O 1
ATOM 2546 N N . ASP B 1 150 ? -11.703 0.253 7.465 1 98.56 150 ASP B N 1
ATOM 2547 C CA . ASP B 1 150 ? -10.359 0.586 7.93 1 98.56 150 ASP B CA 1
ATOM 2548 C C . ASP B 1 150 ? -9.438 -0.627 7.855 1 98.56 150 ASP B C 1
ATOM 2550 O O . ASP B 1 150 ? -9.664 -1.628 8.539 1 98.56 150 ASP B O 1
ATOM 2554 N N . LEU B 1 151 ? -8.367 -0.541 7.109 1 98.38 151 LEU B N 1
ATOM 2555 C CA . LEU B 1 151 ? -7.52 -1.688 6.809 1 98.38 151 LEU B CA 1
ATOM 2556 C C . LEU B 1 151 ? -6.285 -1.704 7.703 1 98.38 151 LEU B C 1
ATOM 2558 O O . LEU B 1 151 ? -5.453 -2.609 7.605 1 98.38 151 LEU B O 1
ATOM 2562 N N . ARG B 1 152 ? -6.125 -0.77 8.641 1 97.75 152 ARG B N 1
ATOM 2563 C CA . ARG B 1 152 ? -4.961 -0.693 9.516 1 97.75 152 ARG B CA 1
ATOM 2564 C C . ARG B 1 152 ? -4.934 -1.862 10.492 1 97.75 152 ARG B C 1
ATOM 2566 O O . ARG B 1 152 ? -5.977 -2.279 11 1 97.75 152 ARG B O 1
ATOM 2573 N N . ASN B 1 153 ? -3.795 -2.297 10.648 1 95.5 153 ASN B N 1
ATOM 2574 C CA . ASN B 1 153 ? -3.578 -3.234 11.742 1 95.5 153 ASN B CA 1
ATOM 2575 C C . ASN B 1 153 ? -3.441 -2.514 13.086 1 95.5 153 ASN B C 1
ATOM 2577 O O . ASN B 1 153 ? -2.512 -1.731 13.281 1 95.5 153 ASN B O 1
ATOM 2581 N N . LYS B 1 154 ? -4.309 -2.797 13.969 1 93.38 154 LYS B N 1
ATOM 2582 C CA . LYS B 1 154 ? -4.32 -2.158 15.281 1 93.38 154 LYS B CA 1
ATOM 2583 C C . LYS B 1 154 ? -4.016 -3.166 16.391 1 93.38 154 LYS B C 1
ATOM 2585 O O . LYS B 1 154 ? -3.994 -2.812 17.562 1 93.38 154 LYS B O 1
ATOM 2590 N N . ASP B 1 155 ? -3.818 -4.441 15.93 1 91.31 155 ASP B N 1
ATOM 2591 C CA . ASP B 1 155 ? -3.629 -5.535 16.875 1 91.31 155 ASP B CA 1
ATOM 2592 C C . ASP B 1 155 ? -2.158 -5.684 17.266 1 91.31 155 ASP B C 1
ATOM 2594 O O . ASP B 1 155 ? -1.345 -6.133 16.453 1 91.31 155 ASP B O 1
ATOM 2598 N N .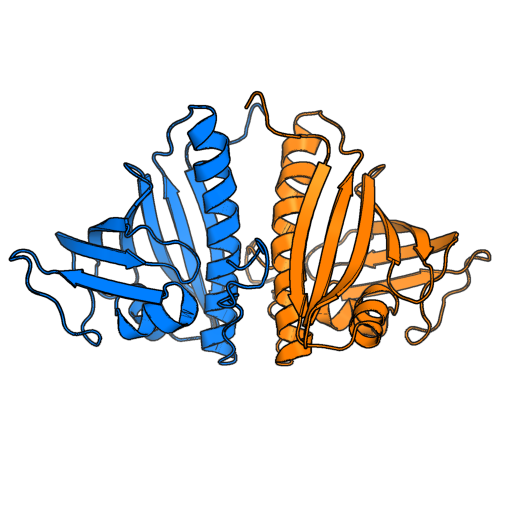 GLU B 1 156 ? -1.809 -5.445 18.406 1 87.12 156 GLU B N 1
ATOM 2599 C CA . GLU B 1 156 ? -0.429 -5.473 18.891 1 87.12 156 GLU B CA 1
ATOM 2600 C C . GLU B 1 156 ? 0.126 -6.895 18.891 1 87.12 156 GLU B C 1
ATOM 2602 O O . GLU B 1 156 ? 1.342 -7.094 18.938 1 87.12 156 GLU B O 1
ATOM 2607 N N . GLN B 1 157 ? -0.761 -7.828 18.859 1 88.5 157 GLN B N 1
ATOM 2608 C CA . GLN B 1 157 ? -0.329 -9.219 18.906 1 88.5 157 GLN B CA 1
ATOM 2609 C C . GLN B 1 157 ? 0.198 -9.672 17.547 1 88.5 157 GLN B C 1
ATOM 2611 O O . GLN B 1 157 ? 0.882 -10.688 17.438 1 88.5 157 GLN B O 1
ATOM 2616 N N . LEU B 1 158 ? -0.285 -8.859 16.641 1 88.31 158 LEU B N 1
ATOM 2617 C CA . LEU B 1 158 ? 0.205 -9.164 15.297 1 88.31 158 LEU B CA 1
ATOM 2618 C C . LEU B 1 158 ? 1.574 -8.539 15.062 1 88.31 158 LEU B C 1
ATOM 2620 O O . LEU B 1 158 ? 1.839 -7.426 15.523 1 88.31 158 LEU B O 1
ATOM 2624 N N . GLN B 1 159 ? 2.633 -9.305 14.742 1 82.19 159 GLN B N 1
ATOM 2625 C CA . GLN B 1 159 ? 3.961 -8.797 14.414 1 82.19 159 GLN B CA 1
ATOM 2626 C C . GLN B 1 159 ? 3.879 -7.672 13.383 1 82.19 159 GLN B C 1
ATOM 2628 O O . GLN B 1 159 ? 2.793 -7.16 13.102 1 82.19 159 GLN B O 1
ATOM 2633 N N . LEU B 1 160 ? 4.922 -7.102 12.938 1 86.56 160 LEU B N 1
ATOM 2634 C CA . LEU B 1 160 ? 5.004 -6.023 11.961 1 86.56 160 LEU B CA 1
ATOM 2635 C C . LEU B 1 160 ? 4.391 -6.449 10.633 1 86.56 160 LEU B C 1
ATOM 2637 O O . LEU B 1 160 ? 4.73 -7.504 10.094 1 86.56 160 LEU B O 1
ATOM 2641 N N . MET B 1 161 ? 3.367 -5.656 10.258 1 93.75 161 MET B N 1
ATOM 2642 C CA . MET B 1 161 ? 2.652 -5.844 9 1 93.75 161 MET B CA 1
ATOM 2643 C C . MET B 1 161 ? 2.871 -4.652 8.07 1 93.75 161 MET B C 1
ATOM 2645 O O . MET B 1 161 ? 3.344 -3.6 8.5 1 93.75 161 MET B O 1
ATOM 2649 N N . ILE B 1 162 ? 2.521 -4.801 6.797 1 95.81 162 ILE B N 1
ATOM 2650 C CA . ILE B 1 162 ? 2.701 -3.732 5.82 1 95.81 162 ILE B CA 1
ATOM 2651 C C . ILE B 1 162 ? 1.726 -2.596 6.117 1 95.81 162 ILE B C 1
ATOM 2653 O O . ILE B 1 162 ? 1.896 -1.479 5.621 1 95.81 162 ILE B O 1
ATOM 2657 N N . ASN B 1 163 ? 0.713 -2.934 6.93 1 96.12 163 ASN B N 1
ATOM 2658 C CA . ASN B 1 163 ? -0.348 -1.959 7.16 1 96.12 163 ASN B CA 1
ATOM 2659 C C . ASN B 1 163 ? -0.367 -1.48 8.609 1 96.12 163 ASN B C 1
ATOM 2661 O O . ASN B 1 163 ? -1.437 -1.304 9.195 1 96.12 163 ASN B O 1
ATOM 2665 N N . ASN B 1 164 ? 0.84 -1.447 9.203 1 92 164 ASN B N 1
ATOM 2666 C CA . ASN B 1 164 ? 0.98 -0.817 10.508 1 92 164 ASN B CA 1
ATOM 2667 C C . ASN B 1 164 ? 1.157 0.694 10.391 1 92 164 ASN B C 1
ATOM 2669 O O . ASN B 1 164 ? 1.646 1.187 9.375 1 92 164 ASN B O 1
#

Foldseek 3Di:
DVPDDLFKDKDKDKAQDDQLLVLCCPFAQVNVCLQPFVGKWKAAQVRHTDDSNDGHAAFIKMWTHHLQDDDIDIWGWHHDPSTFWTWIDDDPRKIKIWGWDDDVSIIMTMIMIGRFDRPPCSSVCPRVVVVLQVVLSVVSVRCCRVPNDHPADNDNPDPDDSRD/DVPDDLFKDKDKDKAQDDQLLVLCCPFAQVNVCLQPFVGKWKAAQVRHTDDSNDGHAAFIKMWTHHLQDDDIDIWGWHHDPSTFWTWIDDDPRKIKIWGWDDDVSIIMTMIMIGRQDRPPCSSPCPRVVVVLQVVLSVVSVRCCRVPNDHPADNDNVDPDDSRD

Organism: NCBI:txid1503925

Secondary structure (DSSP, 8-state):
-TT--TT-EEEEEEESS-HHHHHHHHHBHHHHHHHT-SEEEEE-TT-PBPPTTSBP-TT-EEEEE-SS----EEEEEEEE-SSSEEEEEETTTEEEEEEEEEETTEEEEEEEEE----SHHHIIIIIIHHHHHHHHHHHHHHHHHHH--------TTS---TT-/-TT--TT-EEEEEEESS-HHHHHHHHHBHHHHHHHT-SEEEEE-TT-PBPPTTSBP-TT-EEEEE-SS----EEEEEEEE-SSSEEEEEETTTEEEEEEEEEETTEEEEEEEEE----SHHHIIIIIIHHHHHHHHHHHHHHHHHHH--------TTS---TT-

InterPro domains:
  IPR013538 Activator of Hsp90 ATPase homologue 1/2-like, C-terminal [PF08327] (16-144)
  IPR023393 START-like domain superfamily [G3DSA:3.30.530.20] (9-155)